Protein AF-A0A321LYG8-F1 (afdb_monomer_lite)

pLDDT: mean 81.34, std 20.94, range [30.62, 98.75]

Radius of gyration: 18.11 Å; chains: 1; bounding box: 57×39×49 Å

Secondary structure (DSSP, 8-state):
------------HHHHHHHHHHHHHHT--------HHHHHHHHHHHHHHHHHHHHHHHHHH--TT-EEEE--SHHHHHHHHHHHHH--S-EEEE-BHHHHHHHTT---TT---EEEE--SEEETTTTEEESHHHHHHHHH---SEEE---SEEETTTEEEES-HHHHHHHHHHHT--SSEEE----GGGBT---SEEEEE-GGGGG-

Foldseek 3Di:
DDDDDDPDDPPVVLVVVVVVLVVLQVPDDDDDDDDPVNVVVVVVVVVVVLLVLLLCCLVPFDAALWEEEEEFDDSRLSNLVNNQVPYALYEYEYFAQVSVVVVVPPPPPHRNYHYHHFDADQDPVRNGHFDDSNQVSLLPGQGQEYEAEAPAAEQQFAGEDADPRSLSNLLSSQPHPNHHYHYDDDNVRYPDYYDDGNGGHPNNVVD

Structure (mmCIF, N/CA/C/O backbone):
data_AF-A0A321LYG8-F1
#
_entry.id   AF-A0A321LYG8-F1
#
loop_
_atom_site.group_PDB
_atom_site.id
_atom_site.type_symbol
_atom_site.label_atom_id
_atom_site.label_alt_id
_atom_site.label_comp_id
_atom_site.label_asym_id
_atom_site.label_entity_id
_atom_site.label_seq_id
_atom_site.pdbx_PDB_ins_code
_atom_site.Cartn_x
_atom_site.Cartn_y
_atom_site.Cartn_z
_atom_site.occupancy
_atom_site.B_iso_or_equiv
_atom_site.auth_seq_id
_atom_site.auth_comp_id
_atom_site.auth_asym_id
_atom_site.auth_atom_id
_atom_site.pdbx_PDB_model_num
ATOM 1 N N . MET A 1 1 ? -41.152 -19.039 12.422 1.00 35.16 1 MET A N 1
ATOM 2 C CA . MET A 1 1 ? -40.020 -19.932 12.117 1.00 35.16 1 MET A CA 1
ATOM 3 C C . MET A 1 1 ? -39.533 -19.545 10.727 1.00 35.16 1 MET A C 1
ATOM 5 O O . MET A 1 1 ? -40.291 -19.780 9.801 1.00 35.16 1 MET A O 1
ATOM 9 N N . THR A 1 2 ? -38.382 -18.845 10.667 1.00 33.56 2 THR A N 1
ATOM 10 C CA . THR A 1 2 ? -37.421 -18.669 9.537 1.00 33.56 2 THR A CA 1
ATOM 11 C C . THR A 1 2 ? -37.9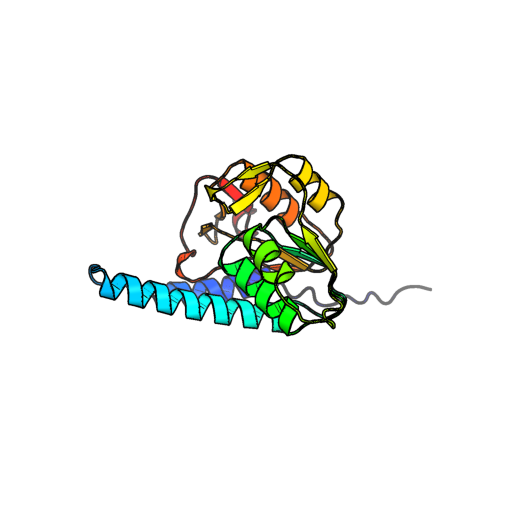60 -18.210 8.166 1.00 33.56 2 THR A C 1
ATOM 13 O O . THR A 1 2 ? -38.919 -18.764 7.662 1.00 33.56 2 THR A O 1
ATOM 16 N N . ASP A 1 3 ? -37.376 -17.282 7.411 1.00 33.94 3 ASP A N 1
ATOM 17 C CA . ASP A 1 3 ? -36.140 -16.508 7.523 1.00 33.94 3 ASP A CA 1
ATOM 18 C C . ASP A 1 3 ? -36.228 -15.379 6.474 1.00 33.94 3 ASP A C 1
ATOM 20 O O . ASP A 1 3 ? -36.518 -15.637 5.303 1.00 33.94 3 ASP A O 1
ATOM 24 N N . HIS A 1 4 ? -35.982 -14.129 6.867 1.00 33.16 4 HIS A N 1
ATOM 25 C CA . HIS A 1 4 ? -35.815 -13.011 5.934 1.00 33.16 4 HIS A CA 1
ATOM 26 C C . HIS A 1 4 ? -34.331 -12.882 5.573 1.00 33.16 4 HIS A C 1
ATOM 28 O O . HIS A 1 4 ? -33.559 -12.241 6.286 1.00 33.16 4 HIS A O 1
ATOM 34 N N . LEU A 1 5 ? -33.923 -13.467 4.444 1.00 34.97 5 LEU A N 1
ATOM 35 C CA . LEU A 1 5 ? -32.569 -13.306 3.914 1.00 34.97 5 LEU A CA 1
ATOM 36 C C . LEU A 1 5 ? -32.376 -11.905 3.315 1.00 34.97 5 LEU A C 1
ATOM 38 O O . LEU A 1 5 ? -32.815 -11.592 2.208 1.00 34.97 5 LEU A O 1
ATOM 42 N N . HIS A 1 6 ? -31.663 -11.068 4.067 1.00 35.31 6 HIS A N 1
ATOM 43 C CA . HIS A 1 6 ? -31.058 -9.815 3.623 1.00 35.31 6 HIS A CA 1
ATOM 44 C C . HIS A 1 6 ? -29.969 -10.088 2.566 1.00 35.31 6 HIS A C 1
ATOM 46 O O . HIS A 1 6 ? -28.792 -10.274 2.874 1.00 35.31 6 HIS A O 1
ATOM 52 N N . GLY A 1 7 ? -30.351 -10.077 1.288 1.00 30.62 7 GLY A N 1
ATOM 53 C CA . GLY A 1 7 ? -29.431 -10.020 0.148 1.00 30.62 7 GLY A CA 1
ATOM 54 C C . GLY A 1 7 ? -28.823 -8.622 -0.014 1.00 30.62 7 GLY A C 1
ATOM 55 O O . GLY A 1 7 ? -29.198 -7.867 -0.909 1.00 30.62 7 GLY A O 1
ATOM 56 N N . GLY A 1 8 ? -27.906 -8.245 0.878 1.00 32.62 8 GLY A N 1
ATOM 57 C CA . GLY A 1 8 ? -27.201 -6.963 0.830 1.00 32.62 8 GLY A CA 1
ATOM 58 C C . GLY A 1 8 ? -26.248 -6.860 -0.369 1.00 32.62 8 GLY A C 1
ATOM 59 O O . GLY A 1 8 ? -25.345 -7.676 -0.533 1.00 32.62 8 GLY A O 1
ATOM 60 N N . LYS A 1 9 ? -26.448 -5.825 -1.196 1.00 39.66 9 LYS A N 1
ATOM 61 C CA . LYS A 1 9 ? -25.612 -5.371 -2.328 1.00 39.66 9 LYS A CA 1
ATOM 62 C C . LYS A 1 9 ? -24.098 -5.603 -2.127 1.00 39.66 9 LYS A C 1
ATOM 64 O O . LYS A 1 9 ? -23.391 -4.718 -1.646 1.00 39.66 9 LYS A O 1
ATOM 69 N N . LYS A 1 10 ? -23.551 -6.700 -2.666 1.00 41.25 10 LYS A N 1
ATOM 70 C CA . LYS A 1 10 ? -22.150 -6.735 -3.124 1.00 41.25 10 LYS A CA 1
ATOM 71 C C . LYS A 1 10 ? -22.040 -5.813 -4.342 1.00 41.25 10 LYS A C 1
ATOM 73 O O . LYS A 1 10 ? -22.226 -6.244 -5.475 1.00 41.25 10 LYS A O 1
ATOM 78 N N . ARG A 1 11 ? -21.794 -4.515 -4.128 1.00 45.66 11 ARG A N 1
ATOM 79 C CA . ARG A 1 11 ? -21.347 -3.623 -5.213 1.00 45.66 11 ARG A CA 1
ATOM 80 C C . ARG A 1 11 ? -20.081 -4.242 -5.793 1.00 45.66 11 ARG A C 1
ATOM 82 O O . ARG A 1 11 ? -19.118 -4.403 -5.064 1.00 45.66 11 ARG A O 1
ATOM 89 N N . ASN A 1 12 ? -20.086 -4.623 -7.064 1.00 53.34 12 ASN A N 1
ATOM 90 C CA . ASN A 1 12 ? -18.941 -5.251 -7.714 1.00 53.34 12 ASN A CA 1
ATOM 91 C C . ASN A 1 12 ? -17.860 -4.187 -7.988 1.00 53.34 12 ASN A C 1
ATOM 93 O O . ASN A 1 12 ? -17.775 -3.629 -9.076 1.00 53.34 12 ASN A O 1
ATOM 97 N N . HIS A 1 13 ? -17.066 -3.855 -6.968 1.00 47.03 13 HIS A N 1
ATOM 98 C CA . HIS A 1 13 ? -15.997 -2.840 -7.000 1.00 47.03 13 HIS A CA 1
ATOM 99 C C . HIS A 1 13 ? -14.981 -3.095 -8.124 1.00 47.03 13 HIS A C 1
ATOM 101 O O . HIS A 1 13 ? -14.406 -2.155 -8.666 1.00 47.03 13 HIS A O 1
ATOM 107 N N . ILE A 1 14 ? -14.823 -4.359 -8.531 1.00 44.25 14 ILE A N 1
ATOM 108 C CA . ILE A 1 14 ? -13.984 -4.761 -9.661 1.00 44.25 14 ILE A CA 1
ATOM 109 C C . ILE A 1 14 ? -14.571 -4.244 -10.983 1.00 44.25 14 ILE A C 1
ATOM 111 O O . ILE A 1 14 ? -13.828 -3.742 -11.818 1.00 44.25 14 ILE A O 1
ATOM 115 N N . GLN A 1 15 ? -15.893 -4.307 -11.177 1.00 46.41 15 GLN A N 1
ATOM 116 C CA . GLN A 1 15 ? -16.539 -3.767 -12.382 1.00 46.41 15 GLN A CA 1
ATOM 117 C C . GLN A 1 15 ? -16.412 -2.243 -12.473 1.00 46.41 15 GLN A C 1
ATOM 119 O O . GLN A 1 15 ? -16.162 -1.723 -13.557 1.00 46.41 15 GLN A O 1
ATOM 124 N N . GLU A 1 16 ? -16.521 -1.535 -11.348 1.00 47.06 16 GLU A N 1
ATOM 125 C CA . GLU A 1 16 ? -16.361 -0.077 -11.335 1.00 47.06 16 GLU A CA 1
ATOM 126 C C . GLU A 1 16 ? -14.904 0.338 -11.587 1.00 47.06 16 GLU A C 1
ATOM 128 O O . GLU A 1 16 ? -14.647 1.226 -12.399 1.00 47.06 16 GLU A O 1
ATOM 133 N N . ALA A 1 17 ? -13.936 -0.371 -10.994 1.00 46.47 17 ALA A N 1
ATOM 134 C CA . ALA A 1 17 ? -12.516 -0.170 -11.282 1.00 46.47 17 ALA A CA 1
ATOM 135 C C . ALA A 1 17 ? -12.186 -0.417 -12.768 1.00 46.47 17 ALA A C 1
ATOM 137 O O . ALA A 1 17 ? -11.423 0.336 -13.373 1.00 46.47 17 ALA A O 1
ATOM 138 N N . LEU A 1 18 ? -12.804 -1.432 -13.384 1.00 44.78 18 LEU A N 1
ATOM 139 C CA . LEU A 1 18 ? -12.645 -1.729 -14.811 1.00 44.78 18 LEU A CA 1
ATOM 140 C C . LEU A 1 18 ? -13.285 -0.667 -15.716 1.00 44.78 18 LEU A C 1
ATOM 142 O O . LEU A 1 18 ? -12.728 -0.361 -16.769 1.00 44.78 18 LEU A O 1
ATOM 146 N N . ARG A 1 19 ? -14.426 -0.089 -15.320 1.00 52.22 19 ARG A N 1
ATOM 147 C CA . ARG A 1 19 ? -15.089 0.997 -16.060 1.00 52.22 19 ARG A CA 1
ATOM 148 C C . ARG A 1 19 ? -14.218 2.251 -16.101 1.00 52.22 19 ARG A C 1
ATOM 150 O O . ARG A 1 19 ? -14.010 2.815 -17.169 1.00 52.22 19 ARG A O 1
ATOM 157 N N . VAL A 1 20 ? -13.658 2.639 -14.955 1.00 52.12 20 VAL A N 1
ATOM 158 C CA . VAL A 1 20 ? -12.735 3.781 -14.856 1.00 52.12 20 VAL A CA 1
ATOM 159 C C . VAL A 1 20 ? -11.472 3.536 -15.687 1.00 52.12 20 VAL A C 1
ATOM 161 O O . VAL A 1 20 ? -11.041 4.424 -16.418 1.00 52.12 20 VAL A O 1
ATOM 164 N N . ALA A 1 21 ? -10.920 2.318 -15.642 1.00 45.72 21 ALA A N 1
ATOM 165 C CA . ALA A 1 21 ? -9.747 1.953 -16.433 1.00 45.72 21 ALA A CA 1
ATOM 166 C C . ALA A 1 21 ? -9.999 1.988 -17.953 1.00 45.72 21 ALA A C 1
ATOM 168 O O . ALA A 1 21 ? -9.117 2.410 -18.695 1.00 45.72 21 ALA A O 1
ATOM 169 N N . ARG A 1 22 ? -11.184 1.574 -18.431 1.00 44.53 22 ARG A N 1
ATOM 170 C CA . ARG A 1 22 ? -11.539 1.657 -19.862 1.00 44.53 22 ARG A CA 1
ATOM 171 C C . ARG A 1 22 ? -11.634 3.097 -20.346 1.00 44.53 22 ARG A C 1
ATOM 173 O O . ARG A 1 22 ? -11.005 3.427 -21.342 1.00 44.53 22 ARG A O 1
ATOM 180 N N . ASN A 1 23 ? -12.343 3.946 -19.606 1.00 46.69 23 ASN A N 1
ATOM 181 C CA . ASN A 1 23 ? -12.516 5.349 -19.984 1.00 46.69 23 ASN A CA 1
ATOM 182 C C . ASN A 1 23 ? -11.168 6.087 -20.055 1.00 46.69 23 ASN A C 1
ATOM 184 O O . ASN A 1 23 ? -10.945 6.874 -20.963 1.00 46.69 23 ASN A O 1
ATOM 188 N N . ALA A 1 24 ? -10.240 5.781 -19.142 1.00 43.78 24 ALA A N 1
ATOM 189 C CA . ALA A 1 24 ? -8.901 6.370 -19.150 1.00 43.78 24 ALA A CA 1
ATOM 190 C C . ALA A 1 24 ? -8.012 5.880 -20.312 1.00 43.78 24 ALA A C 1
ATOM 192 O O . ALA A 1 24 ? -7.076 6.574 -20.701 1.00 43.78 24 ALA A O 1
ATOM 193 N N . ALA A 1 25 ? -8.266 4.682 -20.853 1.00 42.66 25 ALA A N 1
ATOM 194 C CA . ALA A 1 25 ? -7.479 4.107 -21.944 1.00 42.66 25 ALA A CA 1
ATOM 195 C C . ALA A 1 25 ? -7.872 4.656 -23.328 1.00 42.66 25 ALA A C 1
ATOM 197 O O . ALA A 1 25 ? -7.029 4.692 -24.221 1.00 42.66 25 ALA A O 1
ATOM 198 N N . GLU A 1 26 ? -9.119 5.100 -23.510 1.00 46.97 26 GLU A N 1
ATOM 199 C CA . GLU A 1 26 ? -9.601 5.657 -24.784 1.00 46.97 26 GLU A CA 1
ATOM 200 C C . GLU A 1 26 ? -9.098 7.092 -25.046 1.00 46.97 26 GLU A C 1
ATOM 202 O O . GLU A 1 26 ? -9.058 7.527 -26.195 1.00 46.97 26 GLU A O 1
ATOM 207 N N . GLU A 1 27 ? -8.637 7.812 -24.016 1.00 44.25 27 GLU A N 1
ATOM 208 C CA . GLU A 1 27 ? -8.233 9.224 -24.126 1.00 44.25 27 GLU A CA 1
ATOM 209 C C . GLU A 1 27 ? -6.757 9.460 -24.517 1.00 44.25 27 GLU A C 1
ATOM 211 O O . GLU A 1 27 ? -6.382 10.593 -24.819 1.00 44.25 27 GLU A O 1
ATOM 216 N N . VAL A 1 28 ? -5.891 8.437 -24.561 1.00 45.44 28 VAL A N 1
ATOM 217 C CA . VAL A 1 28 ? -4.437 8.653 -24.725 1.00 45.44 28 VAL A CA 1
ATOM 218 C C . VAL A 1 28 ? -3.933 8.241 -26.113 1.00 45.44 28 VAL A C 1
ATOM 220 O O . VAL A 1 28 ? -3.523 7.105 -26.347 1.00 45.44 28 VAL A O 1
ATOM 223 N N . ARG A 1 29 ? -3.896 9.211 -27.036 1.00 39.44 29 ARG A N 1
ATOM 224 C CA . ARG A 1 29 ? -3.170 9.152 -28.320 1.00 39.44 29 ARG A CA 1
ATOM 225 C C . ARG A 1 29 ? -1.781 9.795 -28.136 1.00 39.44 29 ARG A C 1
ATOM 227 O O . ARG A 1 29 ? -1.683 10.902 -27.619 1.00 39.44 29 ARG A O 1
ATOM 234 N N . LEU A 1 30 ? -0.706 9.087 -28.497 1.00 48.38 30 LEU A N 1
ATOM 235 C CA . LEU A 1 30 ? 0.694 9.465 -28.212 1.00 48.38 30 LEU A CA 1
ATOM 236 C C . LEU A 1 30 ? 1.283 10.537 -29.158 1.00 48.38 30 LEU A C 1
ATOM 238 O O . LEU A 1 30 ? 1.082 10.462 -30.367 1.00 48.38 30 LEU A O 1
ATOM 242 N N . GLY A 1 31 ? 2.119 11.427 -28.596 1.00 40.59 31 GLY A N 1
ATOM 243 C CA . GLY A 1 31 ? 3.206 12.189 -29.254 1.00 40.59 31 GLY A CA 1
ATOM 244 C C . GLY A 1 31 ? 3.808 13.286 -28.336 1.00 40.59 31 GLY A C 1
ATOM 245 O O . GLY A 1 31 ? 3.165 13.608 -27.333 1.00 40.59 31 GLY A O 1
ATOM 246 N N . PRO A 1 32 ? 4.958 13.936 -28.648 1.00 55.75 32 PRO A N 1
ATOM 247 C CA . PRO A 1 32 ? 6.236 13.486 -29.232 1.00 55.75 32 PRO A CA 1
ATOM 248 C C . PRO A 1 32 ? 7.400 13.449 -28.180 1.00 55.75 32 PRO A C 1
ATOM 250 O O . PRO A 1 32 ? 7.145 13.462 -26.977 1.00 55.75 32 PRO A O 1
ATOM 253 N N . GLU A 1 33 ? 8.652 13.310 -28.649 1.00 56.69 33 GLU A N 1
ATOM 254 C CA . GLU A 1 33 ? 9.893 12.871 -27.961 1.00 56.69 33 GLU A CA 1
ATOM 255 C C . GLU A 1 33 ? 10.436 13.728 -26.793 1.00 56.69 33 GLU A C 1
ATOM 257 O O . GLU A 1 33 ? 10.177 14.923 -26.672 1.00 56.69 33 GLU A O 1
ATOM 262 N N . ALA A 1 34 ? 11.197 13.064 -25.912 1.00 54.16 34 ALA A N 1
ATOM 263 C CA . ALA A 1 34 ? 11.516 13.479 -24.546 1.00 54.16 34 ALA A CA 1
ATOM 264 C C . ALA A 1 34 ? 12.882 14.182 -24.390 1.00 54.16 34 ALA A C 1
ATOM 266 O O . ALA A 1 34 ? 13.918 13.601 -24.700 1.00 54.16 34 ALA A O 1
ATOM 267 N N . GLY A 1 35 ? 12.874 15.385 -23.803 1.00 60.44 35 GLY A N 1
ATOM 268 C CA . GLY A 1 35 ? 14.029 16.019 -23.142 1.00 60.44 35 GLY A CA 1
ATOM 269 C C . GLY A 1 35 ? 13.870 16.036 -21.612 1.00 60.44 35 GLY A C 1
ATOM 270 O O . GLY A 1 35 ? 12.783 15.749 -21.109 1.00 60.44 35 GLY A O 1
ATOM 271 N N . GLU A 1 36 ? 14.920 16.387 -20.858 1.00 59.12 36 GLU A N 1
ATOM 272 C CA . GLU A 1 36 ? 14.910 16.393 -19.377 1.00 59.12 36 GLU A CA 1
ATOM 273 C C . GLU A 1 36 ? 13.781 17.248 -18.782 1.00 59.12 36 GLU A C 1
ATOM 275 O O . GLU A 1 36 ? 13.110 16.831 -17.841 1.00 59.12 36 GLU A O 1
ATOM 280 N N . GLU A 1 37 ? 13.500 18.412 -19.369 1.00 66.94 37 GLU A N 1
ATOM 281 C CA . GLU A 1 37 ? 12.402 19.285 -18.941 1.00 66.94 37 GLU A CA 1
ATOM 282 C C . GLU A 1 37 ? 11.028 18.625 -19.140 1.00 66.94 37 GLU A C 1
ATOM 284 O O . GLU A 1 37 ? 10.188 18.632 -18.241 1.00 66.94 37 GLU A O 1
ATOM 289 N N . TYR A 1 38 ? 10.819 17.960 -20.279 1.00 63.84 38 TYR A N 1
ATOM 290 C CA . TYR A 1 38 ? 9.595 17.206 -20.558 1.00 63.84 38 TYR A CA 1
ATOM 291 C C . TYR A 1 38 ? 9.438 15.997 -19.620 1.00 63.84 38 TYR A C 1
ATOM 293 O O . TYR A 1 38 ? 8.328 15.698 -19.171 1.00 63.84 38 TYR A O 1
ATOM 301 N N . ILE A 1 39 ? 10.545 15.323 -19.286 1.00 64.25 39 ILE A N 1
ATOM 302 C CA . ILE A 1 39 ? 10.580 14.234 -18.300 1.00 64.25 39 ILE A CA 1
ATOM 303 C C . ILE A 1 39 ? 10.195 14.770 -16.918 1.00 64.25 39 ILE A C 1
ATOM 305 O O . ILE A 1 39 ? 9.282 14.226 -16.301 1.00 64.25 39 ILE A O 1
ATOM 309 N N . ASN A 1 40 ? 10.795 15.875 -16.475 1.00 66.62 40 ASN A N 1
ATOM 310 C CA . ASN A 1 40 ? 10.507 16.498 -15.182 1.00 66.62 40 ASN A CA 1
ATOM 311 C C . ASN A 1 40 ? 9.046 16.961 -15.070 1.00 66.62 40 ASN A C 1
ATOM 31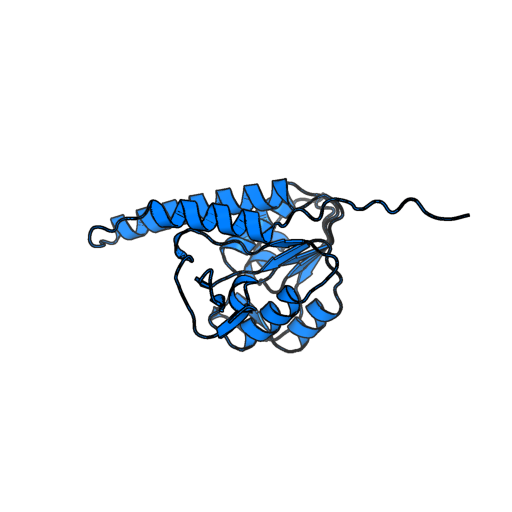3 O O . ASN A 1 40 ? 8.403 16.734 -14.043 1.00 66.62 40 ASN A O 1
ATOM 317 N N . ILE A 1 41 ? 8.484 17.551 -16.132 1.00 67.31 41 ILE A N 1
ATOM 318 C CA . ILE A 1 41 ? 7.064 17.933 -16.188 1.00 67.31 41 ILE A CA 1
ATOM 319 C C . ILE A 1 41 ? 6.175 16.689 -16.064 1.00 67.31 41 ILE A C 1
ATOM 321 O O . ILE A 1 41 ? 5.270 16.662 -15.225 1.00 67.31 41 ILE A O 1
ATOM 325 N N . LYS A 1 42 ? 6.455 15.627 -16.832 1.00 64.69 42 LYS A N 1
ATOM 326 C CA . LYS A 1 42 ? 5.712 14.359 -16.742 1.00 64.69 42 LYS A CA 1
ATOM 327 C C . LYS A 1 42 ? 5.818 13.713 -15.363 1.00 64.69 42 LYS A C 1
ATOM 329 O O . LYS A 1 42 ? 4.818 13.210 -14.850 1.00 64.69 42 LYS A O 1
ATOM 334 N N . GLU A 1 43 ? 6.994 13.721 -14.746 1.00 67.31 43 GLU A N 1
ATOM 335 C CA . GLU A 1 43 ? 7.195 13.189 -13.397 1.00 67.31 43 GLU A CA 1
ATOM 336 C C . GLU A 1 43 ? 6.456 14.009 -12.337 1.00 67.31 43 GLU A C 1
ATOM 338 O O . GLU A 1 43 ? 5.789 13.439 -11.466 1.00 67.31 43 GLU A O 1
ATOM 343 N N . GLY A 1 44 ? 6.500 15.339 -12.440 1.00 69.12 44 GLY A N 1
ATOM 344 C CA . GLY A 1 44 ? 5.733 16.246 -11.591 1.00 69.12 44 GLY A CA 1
ATOM 345 C C . GLY A 1 44 ? 4.229 15.992 -11.702 1.00 69.12 44 GLY A C 1
ATOM 346 O O . GLY A 1 44 ? 3.543 15.822 -10.690 1.00 69.12 44 GLY A O 1
ATOM 347 N N . GLN A 1 45 ? 3.719 15.869 -12.926 1.00 67.50 45 GLN A N 1
ATOM 348 C CA . GLN A 1 45 ? 2.305 15.612 -13.194 1.00 67.50 45 GLN A CA 1
ATOM 349 C C . GLN A 1 45 ? 1.865 14.234 -12.684 1.00 67.50 45 GLN A C 1
ATOM 351 O O . GLN A 1 45 ? 0.844 14.115 -12.003 1.00 67.50 45 GLN A O 1
ATOM 356 N N . ARG A 1 46 ? 2.699 13.208 -12.873 1.00 74.62 46 ARG A N 1
ATOM 357 C CA . ARG A 1 46 ? 2.475 11.872 -12.310 1.00 74.62 46 ARG A CA 1
ATOM 358 C C . ARG A 1 46 ? 2.444 11.884 -10.782 1.00 74.62 46 ARG A C 1
ATOM 360 O O . ARG A 1 46 ? 1.645 11.177 -10.171 1.00 74.62 46 ARG A O 1
ATOM 367 N N . ASN A 1 47 ? 3.287 12.689 -10.140 1.00 80.56 47 ASN A N 1
ATOM 368 C CA . ASN A 1 47 ? 3.259 12.841 -8.687 1.00 80.56 47 ASN A CA 1
ATOM 369 C C . ASN A 1 47 ? 1.962 13.506 -8.202 1.00 80.56 47 ASN A C 1
ATOM 371 O O . ASN A 1 47 ? 1.417 13.089 -7.178 1.00 80.56 47 ASN A O 1
ATOM 375 N N . ILE A 1 48 ? 1.425 14.482 -8.941 1.00 86.25 48 ILE A N 1
ATOM 376 C CA . ILE A 1 48 ? 0.118 15.089 -8.643 1.00 86.25 48 ILE A CA 1
ATOM 377 C C . ILE A 1 48 ? -0.998 14.042 -8.749 1.00 86.25 48 ILE A C 1
ATOM 379 O O . ILE A 1 48 ? -1.824 13.932 -7.840 1.00 86.25 48 ILE A O 1
ATOM 383 N N . GLU A 1 49 ? -1.008 13.237 -9.811 1.00 86.94 49 GLU A N 1
ATOM 384 C CA . GLU A 1 49 ? -1.992 12.163 -9.994 1.00 86.94 49 GLU A CA 1
ATOM 385 C C . GLU A 1 49 ? -1.932 11.129 -8.869 1.00 86.94 49 GLU A C 1
ATOM 387 O O . GLU A 1 49 ? -2.962 10.808 -8.275 1.00 86.94 49 GLU A O 1
ATOM 392 N N . LYS A 1 50 ? -0.730 10.668 -8.502 1.00 89.69 50 LYS A N 1
ATOM 393 C CA . LYS A 1 50 ? -0.547 9.738 -7.379 1.00 89.69 50 LYS A CA 1
ATOM 394 C C . LYS A 1 50 ? -1.045 10.324 -6.059 1.00 89.69 50 LYS A C 1
ATOM 396 O O . LYS A 1 50 ? -1.661 9.603 -5.280 1.00 89.69 50 LYS A O 1
ATOM 401 N N . ARG A 1 51 ? -0.829 11.621 -5.805 1.00 91.50 51 ARG A N 1
ATOM 402 C CA . ARG A 1 51 ? -1.343 12.304 -4.603 1.00 91.50 51 ARG A CA 1
ATOM 403 C C . ARG A 1 51 ? -2.868 12.404 -4.600 1.00 91.50 51 ARG A C 1
ATOM 405 O O . ARG A 1 51 ? -3.480 12.157 -3.565 1.00 91.50 51 ARG A O 1
ATOM 412 N N . ARG A 1 52 ? -3.490 12.723 -5.741 1.00 92.38 52 ARG A N 1
ATOM 413 C CA . ARG A 1 52 ? -4.959 12.743 -5.885 1.00 92.38 52 ARG A CA 1
ATOM 414 C C . ARG A 1 52 ? -5.557 11.355 -5.679 1.00 92.38 52 ARG A C 1
ATOM 416 O O . ARG A 1 52 ? -6.529 11.215 -4.943 1.00 92.38 52 ARG A O 1
ATOM 423 N N . LEU A 1 53 ? -4.949 10.335 -6.283 1.00 92.00 53 LEU A N 1
ATOM 424 C CA . LEU A 1 53 ? -5.330 8.938 -6.090 1.00 92.00 53 LEU A CA 1
ATOM 425 C C . LEU A 1 53 ? -5.194 8.534 -4.617 1.00 92.00 53 LEU A C 1
ATOM 427 O O . LEU A 1 53 ? -6.102 7.914 -4.071 1.00 92.00 53 LEU A O 1
ATOM 431 N N . ALA A 1 54 ? -4.106 8.939 -3.960 1.00 94.12 54 ALA A N 1
ATOM 432 C CA . ALA A 1 54 ? -3.882 8.654 -2.551 1.00 94.12 54 ALA A CA 1
ATOM 433 C C . ALA A 1 54 ? -4.939 9.287 -1.636 1.00 94.12 54 ALA A C 1
ATOM 435 O O . ALA A 1 54 ? -5.502 8.602 -0.784 1.00 94.12 54 ALA A O 1
ATOM 436 N N . ASP A 1 55 ? -5.252 10.568 -1.846 1.00 93.75 55 ASP A N 1
ATOM 437 C CA . ASP A 1 55 ? -6.309 11.261 -1.105 1.00 93.75 55 ASP A CA 1
ATOM 438 C C . ASP A 1 55 ? -7.682 10.623 -1.343 1.00 93.75 55 ASP A C 1
ATOM 440 O O . ASP A 1 55 ? -8.421 10.365 -0.392 1.00 93.75 55 ASP A O 1
ATOM 444 N N . HIS A 1 56 ? -8.005 10.304 -2.600 1.00 95.62 56 HIS A N 1
ATOM 445 C CA . HIS A 1 56 ? -9.253 9.636 -2.945 1.00 95.62 56 HIS A CA 1
ATOM 446 C C . HIS A 1 56 ? -9.380 8.289 -2.229 1.00 95.62 56 HIS A C 1
ATOM 448 O O . HIS A 1 56 ? -10.419 8.017 -1.624 1.00 95.62 56 HIS A O 1
ATOM 454 N N . ILE A 1 57 ? -8.324 7.469 -2.258 1.00 95.88 57 ILE A N 1
ATOM 455 C CA . ILE A 1 57 ? -8.339 6.145 -1.638 1.00 95.88 57 ILE A CA 1
ATOM 456 C C . ILE A 1 57 ? -8.524 6.252 -0.127 1.00 95.88 57 ILE A C 1
ATOM 458 O O . ILE A 1 57 ? -9.459 5.658 0.413 1.00 95.88 57 ILE A O 1
ATOM 462 N N . ALA A 1 58 ? -7.687 7.054 0.538 1.00 94.88 58 ALA A N 1
ATOM 463 C CA . ALA A 1 58 ? -7.752 7.240 1.983 1.00 94.88 58 ALA A CA 1
ATOM 464 C C . ALA A 1 58 ? -9.128 7.766 2.420 1.00 94.88 58 ALA A C 1
ATOM 466 O O . ALA A 1 58 ? -9.697 7.290 3.398 1.00 94.88 58 ALA A O 1
ATOM 467 N N . ARG A 1 59 ? -9.724 8.711 1.682 1.00 93.69 59 ARG A N 1
ATOM 468 C CA . ARG A 1 59 ? -11.043 9.259 2.031 1.00 93.69 59 ARG A CA 1
ATOM 469 C C . ARG A 1 59 ? -12.189 8.280 1.805 1.00 93.69 59 ARG A C 1
ATOM 471 O O . ARG A 1 59 ? -13.113 8.280 2.613 1.00 93.69 59 ARG A O 1
ATOM 478 N N . LYS A 1 60 ? -12.178 7.536 0.695 1.00 95.69 60 LYS A N 1
ATOM 479 C CA . LYS A 1 60 ? -13.344 6.768 0.225 1.00 95.69 60 LYS A CA 1
ATOM 480 C C . LYS A 1 60 ? -13.386 5.326 0.698 1.00 95.69 60 LYS A C 1
ATOM 482 O O . LYS A 1 60 ? -14.485 4.789 0.791 1.00 95.69 60 LYS A O 1
ATOM 487 N N . TYR A 1 61 ? -12.236 4.716 0.956 1.00 96.06 61 TYR A N 1
ATOM 488 C CA . TYR A 1 61 ? -12.169 3.279 1.215 1.00 96.06 61 TYR A CA 1
ATOM 489 C C . TYR A 1 61 ? -11.534 2.913 2.552 1.00 96.06 61 TYR A C 1
ATOM 491 O O . TYR A 1 61 ? -11.513 1.736 2.884 1.00 96.06 61 TYR A O 1
ATOM 499 N N . VAL A 1 62 ? -11.033 3.894 3.304 1.00 97.00 62 VAL A N 1
ATOM 500 C CA . VAL A 1 62 ? -10.485 3.683 4.646 1.00 97.00 62 VAL A CA 1
ATOM 501 C C . VAL A 1 62 ? -11.312 4.486 5.639 1.00 97.00 62 VAL A C 1
ATOM 503 O O . VAL A 1 62 ? -11.551 5.682 5.452 1.00 97.00 62 VAL A O 1
ATOM 506 N N . ASN A 1 63 ? -11.755 3.838 6.701 1.00 96.50 63 ASN A N 1
ATOM 507 C CA . ASN A 1 63 ? -12.505 4.402 7.811 1.00 96.50 63 ASN A CA 1
ATOM 508 C C . ASN A 1 63 ? -11.658 4.356 9.082 1.00 96.50 63 ASN A C 1
ATOM 510 O O . ASN A 1 63 ? -10.661 3.649 9.156 1.00 96.50 63 ASN A O 1
ATOM 514 N N . ASN A 1 64 ? -12.054 5.124 10.095 1.00 95.56 64 ASN A N 1
ATOM 515 C CA . ASN A 1 64 ? -11.469 4.945 11.423 1.00 95.56 64 ASN A CA 1
ATOM 516 C C . ASN A 1 64 ? -11.739 3.512 11.908 1.00 95.56 64 ASN A C 1
ATOM 518 O O . ASN A 1 64 ? -12.778 2.956 11.554 1.00 95.56 64 ASN A O 1
ATOM 522 N N . LEU A 1 65 ? -10.850 2.966 12.744 1.00 96.31 65 LEU A N 1
ATOM 523 C CA . LEU A 1 65 ? -10.915 1.583 13.256 1.00 96.31 65 LEU A CA 1
ATOM 524 C C . LEU A 1 65 ? -10.656 0.479 12.213 1.00 96.31 65 LEU A C 1
ATOM 526 O O . LEU A 1 65 ? -10.791 -0.698 12.542 1.00 96.31 65 LEU A O 1
ATOM 530 N N . ASP A 1 66 ? -10.272 0.816 10.976 1.00 97.75 66 ASP A N 1
ATOM 531 C CA . ASP A 1 66 ? -9.925 -0.202 9.980 1.00 97.75 66 ASP A CA 1
ATOM 532 C C . ASP A 1 66 ? -8.586 -0.889 10.282 1.00 97.75 66 ASP A C 1
ATOM 534 O O . ASP A 1 66 ? -7.587 -0.255 10.639 1.00 97.75 66 ASP A O 1
ATOM 538 N N . ALA A 1 67 ? -8.559 -2.198 10.029 1.00 98.31 67 ALA A N 1
ATOM 539 C CA . ALA A 1 67 ? -7.340 -2.983 9.930 1.00 98.31 67 ALA A CA 1
ATOM 540 C C . ALA A 1 67 ? -6.872 -2.971 8.466 1.00 98.31 67 ALA A C 1
ATOM 542 O O . ALA A 1 67 ? -7.527 -3.534 7.585 1.00 98.31 67 ALA A O 1
ATOM 543 N N . VAL A 1 68 ? -5.746 -2.316 8.187 1.00 98.56 68 VAL A N 1
ATOM 544 C CA . VAL A 1 68 ? -5.263 -2.057 6.827 1.00 98.56 68 VAL A CA 1
ATOM 545 C C . VAL A 1 68 ? -3.995 -2.856 6.551 1.00 98.56 68 VAL A C 1
ATOM 547 O O . VAL A 1 68 ? -2.960 -2.613 7.163 1.00 98.56 68 VAL A O 1
ATOM 550 N N . ALA A 1 69 ? -4.043 -3.775 5.587 1.00 98.75 69 ALA A N 1
ATOM 551 C CA . ALA A 1 69 ? -2.843 -4.388 5.021 1.00 98.75 69 ALA A CA 1
ATOM 552 C C . ALA A 1 69 ? -2.426 -3.604 3.773 1.00 98.75 69 ALA A C 1
ATOM 554 O O . ALA A 1 69 ? -3.180 -3.544 2.799 1.00 98.75 69 ALA A O 1
ATOM 555 N N . ILE A 1 70 ? -1.238 -3.004 3.783 1.00 98.44 70 ILE A N 1
ATOM 556 C CA . ILE A 1 70 ? -0.746 -2.197 2.664 1.00 98.44 70 ILE A CA 1
ATOM 557 C C . ILE A 1 70 ? 0.659 -2.611 2.239 1.00 98.44 70 ILE A C 1
ATOM 559 O O . ILE A 1 70 ? 1.607 -2.620 3.017 1.00 98.44 70 ILE A O 1
ATOM 563 N N . ASP A 1 71 ? 0.771 -2.944 0.964 1.00 97.31 71 ASP A N 1
ATOM 564 C CA . ASP A 1 71 ? 1.994 -3.373 0.293 1.00 97.31 71 ASP A CA 1
ATOM 565 C C . ASP A 1 71 ? 3.014 -2.222 0.105 1.00 97.31 71 ASP A C 1
ATOM 567 O O . ASP A 1 71 ? 2.749 -1.050 0.406 1.00 97.31 71 ASP A O 1
ATOM 571 N N . ALA A 1 72 ? 4.194 -2.540 -0.427 1.00 96.12 72 ALA A N 1
ATOM 572 C CA . ALA A 1 72 ? 5.238 -1.585 -0.765 1.00 96.12 72 ALA A CA 1
ATOM 573 C C . ALA A 1 72 ? 5.017 -0.904 -2.125 1.00 96.12 72 ALA A C 1
ATOM 575 O O . ALA A 1 72 ? 4.514 -1.484 -3.089 1.00 96.12 72 ALA A O 1
ATOM 576 N N . GLY A 1 73 ? 5.410 0.372 -2.208 1.00 94.06 73 GLY A N 1
ATOM 577 C CA . GLY A 1 73 ? 5.404 1.143 -3.450 1.00 94.06 73 GLY A CA 1
ATOM 578 C C . GLY A 1 73 ? 5.220 2.648 -3.255 1.00 94.06 73 GLY A C 1
ATOM 579 O O . GLY A 1 73 ? 4.620 3.106 -2.283 1.00 94.06 73 GLY A O 1
ATOM 580 N N . SER A 1 74 ? 5.684 3.438 -4.230 1.00 91.31 74 SER A N 1
ATOM 581 C CA . SER A 1 74 ? 5.679 4.910 -4.141 1.00 91.31 74 SER A CA 1
ATOM 582 C C . SER A 1 74 ? 4.276 5.512 -3.988 1.00 91.31 74 SER A C 1
ATOM 584 O O . SER A 1 74 ? 4.089 6.507 -3.300 1.00 91.31 74 SER A O 1
ATOM 586 N N . THR A 1 75 ? 3.272 4.931 -4.657 1.00 93.06 75 THR A N 1
ATOM 587 C CA . THR A 1 75 ? 1.883 5.418 -4.570 1.00 93.06 75 THR A CA 1
ATOM 588 C C . THR A 1 75 ? 1.264 5.040 -3.226 1.00 93.06 75 THR A C 1
ATOM 590 O O . THR A 1 75 ? 0.539 5.827 -2.629 1.00 93.06 75 THR A O 1
ATOM 593 N N . LEU A 1 76 ? 1.589 3.847 -2.729 1.00 95.81 76 LEU A N 1
ATOM 594 C CA . LEU A 1 76 ? 1.081 3.288 -1.477 1.00 95.81 76 LEU A CA 1
ATOM 595 C C . LEU A 1 76 ? 1.630 4.049 -0.278 1.00 95.81 76 LEU A C 1
ATOM 597 O O . LEU A 1 76 ? 0.900 4.341 0.659 1.00 95.81 76 LEU A O 1
ATOM 601 N N . GLN A 1 77 ? 2.883 4.474 -0.364 1.00 94.50 77 GLN A N 1
ATOM 602 C CA . GLN A 1 77 ? 3.486 5.366 0.608 1.00 94.50 77 GLN A CA 1
ATOM 603 C C . GLN A 1 77 ? 2.699 6.684 0.754 1.00 94.50 77 GLN A C 1
ATOM 605 O O . GLN A 1 77 ? 2.431 7.110 1.872 1.00 94.50 77 GLN A O 1
ATOM 610 N N . LEU A 1 78 ? 2.263 7.299 -0.354 1.00 93.75 78 LEU A N 1
ATOM 611 C CA . LEU A 1 78 ? 1.409 8.495 -0.306 1.00 93.75 78 LEU A CA 1
ATOM 612 C C . LEU A 1 78 ? 0.030 8.185 0.298 1.00 93.75 78 LEU A C 1
ATOM 614 O O . LEU A 1 78 ? -0.537 9.029 0.986 1.00 93.75 78 LEU A O 1
ATOM 618 N N . ILE A 1 79 ? -0.511 6.983 0.068 1.00 95.62 79 ILE A N 1
ATOM 619 C CA . ILE A 1 79 ? -1.758 6.539 0.710 1.00 95.62 79 ILE A CA 1
ATOM 620 C C . ILE A 1 79 ? -1.563 6.445 2.226 1.00 95.62 79 ILE A C 1
ATOM 622 O O . ILE A 1 79 ? -2.374 7.010 2.952 1.00 95.62 79 ILE A O 1
ATOM 626 N N . VAL A 1 80 ? -0.480 5.820 2.708 1.00 94.69 80 VAL A N 1
ATOM 627 C CA . VAL A 1 80 ? -0.138 5.787 4.144 1.00 94.69 80 VAL A CA 1
ATOM 628 C C . VAL A 1 80 ? -0.031 7.195 4.710 1.00 94.69 80 VAL A C 1
ATOM 630 O O . VAL A 1 80 ? -0.649 7.490 5.730 1.00 94.69 80 VAL A O 1
ATOM 633 N N . GLU A 1 81 ? 0.683 8.091 4.023 1.00 91.69 81 GLU A N 1
ATOM 634 C CA . GLU A 1 81 ? 0.814 9.484 4.448 1.00 91.69 81 GLU A CA 1
ATOM 635 C C . GLU A 1 81 ? -0.560 10.140 4.661 1.00 91.69 81 GLU A C 1
ATOM 637 O O . GLU A 1 81 ? -0.775 10.736 5.716 1.00 91.69 81 GLU A O 1
ATOM 642 N N . ARG A 1 82 ? -1.503 9.966 3.722 1.00 92.75 82 ARG A N 1
ATOM 643 C CA . ARG A 1 82 ? -2.864 10.527 3.816 1.00 92.75 82 ARG A CA 1
ATOM 644 C C . ARG A 1 82 ? -3.754 9.818 4.832 1.00 92.75 82 ARG A C 1
ATOM 646 O O . ARG A 1 82 ? -4.557 10.486 5.481 1.00 92.75 82 ARG A O 1
ATOM 653 N N . MET A 1 83 ? -3.640 8.498 4.987 1.00 93.69 83 MET A N 1
ATOM 654 C CA . MET A 1 83 ? -4.373 7.747 6.014 1.00 93.69 83 MET A CA 1
ATOM 655 C C . MET A 1 83 ? -4.012 8.269 7.403 1.00 93.69 83 MET A C 1
ATOM 657 O O . MET A 1 83 ? -4.898 8.642 8.164 1.00 93.69 83 MET A O 1
ATOM 661 N N . MET A 1 84 ? -2.716 8.400 7.681 1.00 89.31 84 MET A N 1
ATOM 662 C CA . MET A 1 84 ? -2.215 8.875 8.971 1.00 89.31 84 MET A CA 1
ATOM 663 C C . MET A 1 84 ? -2.601 10.328 9.277 1.00 89.31 84 MET A C 1
ATOM 665 O O . MET A 1 84 ? -2.770 10.686 10.435 1.00 89.31 84 MET A O 1
ATOM 669 N N . GLU A 1 85 ? -2.787 11.162 8.251 1.00 89.56 85 GLU A N 1
ATOM 670 C CA . GLU A 1 85 ? -3.249 12.549 8.407 1.00 89.56 85 GLU A CA 1
ATOM 671 C C . GLU A 1 85 ? -4.760 12.678 8.635 1.00 89.56 85 GLU A C 1
ATOM 673 O O . GLU A 1 85 ? -5.212 13.669 9.204 1.00 89.56 85 GLU A O 1
ATOM 678 N N . THR A 1 86 ? -5.562 11.730 8.140 1.00 91.06 86 THR A N 1
ATOM 679 C CA . THR A 1 86 ? -7.022 11.916 8.017 1.00 91.06 86 THR A CA 1
ATOM 680 C C . THR A 1 86 ? -7.860 10.892 8.772 1.00 91.06 86 THR A C 1
ATOM 682 O O . THR A 1 86 ? -9.077 11.068 8.869 1.00 91.06 86 THR A O 1
ATOM 685 N N . LYS A 1 87 ? -7.243 9.832 9.299 1.00 92.62 87 LYS A N 1
ATOM 686 C CA . LYS A 1 87 ? -7.912 8.714 9.970 1.00 92.62 87 LYS A CA 1
ATOM 687 C C . LYS A 1 87 ? -7.305 8.457 11.341 1.00 92.62 87 LYS A C 1
ATOM 689 O O . LYS A 1 87 ? -6.155 8.807 11.605 1.00 92.62 87 LYS A O 1
ATOM 694 N N . LYS A 1 88 ? -8.113 7.861 12.211 1.00 92.38 88 LYS A N 1
ATOM 695 C CA . LYS A 1 88 ? -7.789 7.578 13.611 1.00 92.38 88 LYS A CA 1
ATOM 696 C C . LYS A 1 88 ? -8.059 6.114 13.940 1.00 92.38 88 LYS A C 1
ATOM 698 O O . LYS A 1 88 ? -8.966 5.514 13.358 1.00 92.38 88 LYS A O 1
ATOM 703 N N . PHE A 1 89 ? -7.331 5.587 14.920 1.00 93.38 89 PHE A N 1
ATOM 704 C CA . PHE A 1 89 ? -7.476 4.217 15.417 1.00 93.38 89 PHE A CA 1
ATOM 705 C C . PHE A 1 89 ? -7.300 3.125 14.352 1.00 93.38 89 PHE A C 1
ATOM 707 O O . PHE A 1 89 ? -7.939 2.085 14.431 1.00 93.38 89 PHE A O 1
ATOM 714 N N . LEU A 1 90 ? -6.481 3.364 13.328 1.00 95.44 90 LEU A N 1
ATOM 715 C CA . LEU A 1 90 ? -6.134 2.338 12.344 1.00 95.44 90 LEU A CA 1
ATOM 716 C C . LEU A 1 90 ? -5.141 1.331 12.933 1.00 95.44 90 LEU A C 1
ATOM 718 O O . LEU A 1 90 ? -4.228 1.750 13.636 1.00 95.44 90 LEU A O 1
ATOM 722 N N . SER A 1 91 ? -5.237 0.057 12.548 1.00 96.69 91 SER A N 1
ATOM 723 C CA . SER A 1 91 ? -4.130 -0.907 12.669 1.00 96.69 91 SER A CA 1
ATOM 724 C C . SER A 1 91 ? -3.567 -1.168 11.279 1.00 96.69 91 SER A C 1
ATOM 726 O O . SER A 1 91 ? -4.211 -1.810 10.452 1.00 96.69 91 SER A O 1
ATOM 728 N N . ILE A 1 92 ? -2.384 -0.635 10.986 1.00 97.00 92 ILE A N 1
ATOM 729 C CA . ILE A 1 92 ? -1.795 -0.654 9.646 1.00 97.00 92 ILE A CA 1
ATOM 730 C C . ILE A 1 92 ? -0.608 -1.616 9.631 1.00 97.00 92 ILE A C 1
ATOM 732 O O . ILE A 1 92 ? 0.408 -1.340 10.259 1.00 97.00 92 ILE A O 1
ATOM 736 N N . LEU A 1 93 ? -0.697 -2.704 8.864 1.00 98.19 93 LEU A N 1
ATOM 737 C CA . LEU A 1 93 ? 0.419 -3.610 8.595 1.00 98.19 93 LEU A CA 1
ATOM 738 C C . LEU A 1 93 ? 1.005 -3.326 7.209 1.00 98.19 93 LEU A C 1
ATOM 740 O O . LEU A 1 93 ? 0.294 -3.396 6.204 1.00 98.19 93 LE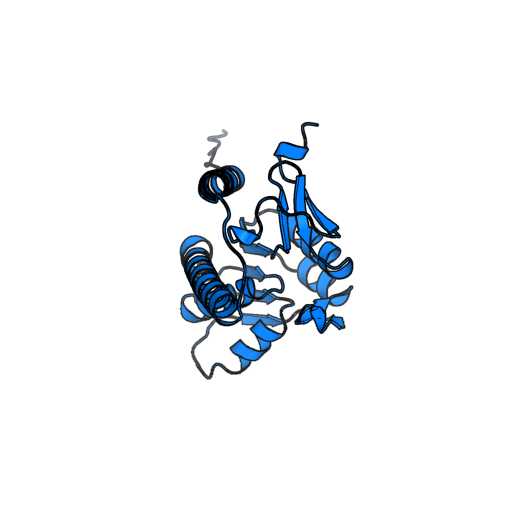U A O 1
ATOM 744 N N . THR A 1 94 ? 2.307 -3.048 7.139 1.00 98.12 94 THR A N 1
ATOM 745 C CA . THR A 1 94 ? 3.000 -2.798 5.870 1.00 98.12 94 THR A CA 1
ATOM 746 C C . THR A 1 94 ? 4.380 -3.423 5.802 1.00 98.12 94 THR A C 1
ATOM 748 O O . THR A 1 94 ? 5.061 -3.537 6.812 1.00 98.12 94 THR A O 1
ATOM 751 N N . ASN A 1 95 ? 4.831 -3.763 4.596 1.00 98.00 95 ASN A N 1
ATOM 752 C CA . ASN A 1 95 ? 6.220 -4.123 4.315 1.00 98.00 95 ASN A CA 1
ATOM 753 C C . ASN A 1 95 ? 7.027 -2.982 3.666 1.00 98.00 95 ASN A C 1
ATOM 755 O O . ASN A 1 95 ? 8.144 -3.201 3.202 1.00 98.00 95 ASN A O 1
ATOM 759 N N . ASN A 1 96 ? 6.468 -1.772 3.605 1.00 96.44 96 ASN A N 1
ATOM 760 C CA . ASN A 1 96 ? 7.065 -0.607 2.960 1.00 96.44 96 ASN A CA 1
ATOM 761 C C . ASN A 1 96 ? 8.013 0.144 3.910 1.00 96.44 96 ASN A C 1
ATOM 763 O O . ASN A 1 96 ? 7.565 0.805 4.854 1.00 96.44 96 ASN A O 1
ATOM 767 N N . MET A 1 97 ? 9.319 0.094 3.638 1.00 94.62 97 MET A N 1
ATOM 768 C CA . MET A 1 97 ? 10.325 0.680 4.525 1.00 94.62 97 MET A CA 1
ATOM 769 C C . MET A 1 97 ? 10.265 2.212 4.532 1.00 94.62 97 MET A C 1
ATOM 771 O O . MET A 1 97 ? 10.311 2.826 5.602 1.00 94.62 97 MET A O 1
ATOM 775 N N . THR A 1 98 ? 10.109 2.866 3.375 1.00 91.44 98 THR A N 1
ATOM 776 C CA . THR A 1 98 ? 9.964 4.329 3.339 1.00 91.44 98 THR A CA 1
ATOM 777 C C . THR A 1 98 ? 8.707 4.799 4.058 1.00 91.44 98 THR A C 1
ATOM 779 O O . THR A 1 98 ? 8.782 5.793 4.785 1.00 91.44 98 THR A O 1
ATOM 782 N N . ALA A 1 99 ? 7.568 4.117 3.898 1.00 91.06 99 ALA A N 1
ATOM 783 C CA . ALA A 1 99 ? 6.342 4.499 4.600 1.00 91.06 99 ALA A CA 1
ATOM 784 C C . ALA A 1 99 ? 6.559 4.479 6.122 1.00 91.06 99 ALA A C 1
ATOM 786 O O . ALA A 1 99 ? 6.281 5.475 6.791 1.00 91.06 99 ALA A O 1
ATOM 787 N N . PHE A 1 100 ? 7.172 3.410 6.641 1.00 88.81 100 PHE A N 1
ATOM 788 C CA . PHE A 1 100 ? 7.530 3.286 8.056 1.00 88.81 100 PHE A CA 1
ATOM 789 C C . PHE A 1 100 ? 8.502 4.371 8.541 1.00 88.81 100 PHE A C 1
ATOM 791 O O . PHE A 1 100 ? 8.287 5.024 9.566 1.00 88.81 100 PHE A O 1
ATOM 798 N N . ARG A 1 101 ? 9.568 4.635 7.779 1.00 86.88 101 ARG A N 1
ATOM 799 C CA . ARG A 1 101 ? 10.576 5.649 8.132 1.00 86.88 101 ARG A CA 1
ATOM 800 C C . ARG A 1 101 ? 10.030 7.073 8.146 1.00 86.88 101 ARG A C 1
ATOM 802 O O . ARG A 1 101 ? 10.541 7.908 8.891 1.00 86.88 101 ARG A O 1
ATOM 809 N N . ARG A 1 102 ? 9.071 7.393 7.275 1.00 82.50 102 ARG A N 1
ATOM 810 C CA . ARG A 1 102 ? 8.467 8.732 7.223 1.00 82.50 102 ARG A CA 1
ATOM 811 C C . ARG A 1 102 ? 7.508 8.950 8.377 1.00 82.50 102 ARG A C 1
ATOM 813 O O . ARG A 1 102 ? 7.525 10.023 8.973 1.00 82.50 102 ARG A O 1
ATOM 820 N N . ASP A 1 103 ? 6.723 7.935 8.703 1.00 74.25 103 ASP A N 1
ATOM 821 C CA . ASP A 1 103 ? 5.746 8.039 9.773 1.00 74.25 103 ASP A CA 1
ATOM 822 C C . ASP A 1 103 ? 6.385 8.049 11.167 1.00 74.25 103 ASP A C 1
ATOM 824 O O . ASP A 1 103 ? 6.062 8.914 11.969 1.00 74.25 103 ASP A O 1
ATOM 828 N N . SER A 1 104 ? 7.408 7.223 11.414 1.00 65.88 104 SER A N 1
ATOM 829 C CA . SER A 1 104 ? 8.157 7.230 12.689 1.00 65.88 104 SER A CA 1
ATOM 830 C C . SER A 1 104 ? 8.815 8.577 13.030 1.00 65.88 104 SER A C 1
ATOM 832 O O . SER A 1 104 ? 9.201 8.817 14.173 1.00 65.88 104 SER A O 1
ATOM 834 N N . LYS A 1 105 ? 8.941 9.483 12.053 1.00 64.75 105 LYS A N 1
ATOM 835 C CA . LYS A 1 105 ? 9.437 10.853 12.246 1.00 64.75 105 LYS A CA 1
ATOM 836 C C . LYS A 1 105 ? 8.332 11.878 12.505 1.00 64.75 105 LYS A C 1
ATOM 838 O O . LYS A 1 105 ? 8.653 13.027 12.824 1.00 64.75 105 LYS A O 1
ATOM 843 N N . ARG A 1 106 ? 7.053 11.519 12.354 1.00 65.81 106 ARG A N 1
ATOM 844 C CA . ARG A 1 106 ? 5.937 12.420 12.646 1.00 65.81 106 ARG A CA 1
ATOM 845 C C . ARG A 1 106 ? 5.845 12.622 14.154 1.00 65.81 106 ARG A C 1
ATOM 847 O O . ARG A 1 106 ? 5.419 11.755 14.904 1.00 65.81 106 ARG A O 1
ATOM 854 N N . LYS A 1 107 ? 6.232 13.817 14.600 1.00 54.94 107 LYS A N 1
ATOM 855 C CA . LYS A 1 107 ? 6.104 14.280 15.990 1.00 54.94 107 LYS A CA 1
ATOM 856 C C . LYS A 1 107 ? 4.666 14.693 16.325 1.00 54.94 107 LYS A C 1
ATOM 858 O O . LYS A 1 107 ? 4.460 15.739 16.931 1.00 54.94 107 LYS A O 1
ATOM 863 N N . THR A 1 108 ? 3.669 13.940 15.875 1.00 55.28 108 THR A N 1
ATOM 864 C CA . THR A 1 108 ? 2.272 14.194 16.239 1.00 55.28 108 THR A CA 1
ATOM 865 C C . THR A 1 108 ? 1.912 13.289 17.414 1.00 55.28 108 THR A C 1
ATOM 867 O O . THR A 1 108 ? 1.695 12.101 17.191 1.00 55.28 108 THR A O 1
ATOM 870 N N . PRO A 1 109 ? 1.837 13.814 18.651 1.00 49.94 109 PRO A N 1
ATOM 871 C CA . PRO A 1 109 ? 1.565 13.026 19.859 1.00 49.94 109 PRO A CA 1
ATOM 872 C C . PRO A 1 109 ? 0.149 12.416 19.921 1.00 49.94 109 PRO A C 1
ATOM 874 O O . PRO A 1 1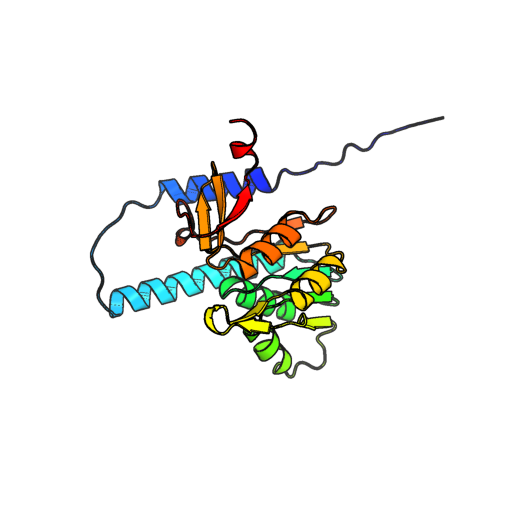09 ? -0.198 11.783 20.910 1.00 49.94 109 PRO A O 1
ATOM 877 N N . GLU A 1 110 ? -0.665 12.582 18.874 1.00 52.62 110 GLU A N 1
ATOM 878 C CA . GLU A 1 110 ? -2.084 12.207 18.841 1.00 52.62 110 GLU A CA 1
ATOM 879 C C . GLU A 1 110 ? -2.448 11.192 17.743 1.00 52.62 110 GLU A C 1
ATOM 881 O O . GLU A 1 110 ? -3.639 10.939 17.517 1.00 52.62 110 GLU A O 1
ATOM 886 N N . SER A 1 111 ? -1.481 10.598 17.027 1.00 61.47 111 SER A N 1
ATOM 887 C CA . SER A 1 111 ? -1.835 9.526 16.091 1.00 61.47 111 SER A CA 1
ATOM 888 C C . SER A 1 111 ? -2.204 8.277 16.886 1.00 61.47 111 SER A C 1
ATOM 890 O O . SER A 1 111 ? -1.364 7.462 17.244 1.00 61.47 111 SER A O 1
ATOM 892 N N . SER A 1 112 ? -3.497 8.117 17.129 1.00 81.12 112 SER A N 1
ATOM 893 C CA . SER A 1 112 ? -4.120 6.913 17.685 1.00 81.12 112 SER A CA 1
ATOM 894 C C . SER A 1 112 ? -4.031 5.686 16.764 1.00 81.12 112 SER A C 1
ATOM 896 O O . SER A 1 112 ? -4.664 4.674 17.037 1.00 81.12 112 SER A O 1
ATOM 898 N N . ASN A 1 113 ? -3.289 5.782 15.660 1.00 89.50 113 ASN A N 1
ATOM 899 C CA . ASN A 1 113 ? -3.074 4.698 14.715 1.00 89.50 113 ASN A CA 1
ATOM 900 C C . ASN A 1 113 ? -1.884 3.850 15.172 1.00 89.50 113 ASN A C 1
ATOM 902 O O . ASN A 1 113 ? -0.825 4.375 15.512 1.00 89.50 113 ASN A O 1
ATOM 906 N N . GLU A 1 114 ? -2.050 2.541 15.117 1.00 91.12 114 GLU A N 1
ATOM 907 C CA . GLU A 1 114 ? -0.994 1.557 15.266 1.00 91.12 114 GLU A CA 1
ATOM 908 C C . GLU A 1 114 ? -0.364 1.295 13.892 1.00 91.12 114 GLU A C 1
ATOM 910 O O . GLU A 1 114 ? -1.056 0.933 12.937 1.00 91.12 114 GLU A O 1
ATOM 915 N N . PHE A 1 115 ? 0.954 1.480 13.781 1.00 91.50 115 PHE A N 1
ATOM 916 C CA . PHE A 1 115 ? 1.684 1.255 12.536 1.00 91.50 115 PHE A CA 1
ATOM 917 C C . PHE A 1 115 ? 2.740 0.163 12.697 1.00 91.50 115 PHE A C 1
ATOM 919 O O . PHE A 1 115 ? 3.739 0.327 13.397 1.00 91.50 115 PHE A O 1
ATOM 926 N N . ILE A 1 116 ? 2.503 -0.962 12.029 1.00 94.38 116 ILE A N 1
ATOM 927 C CA . ILE A 1 116 ? 3.258 -2.203 12.149 1.00 94.38 116 ILE A CA 1
ATOM 928 C C . ILE A 1 116 ? 4.045 -2.411 10.858 1.00 94.38 116 ILE A C 1
ATOM 930 O O . ILE A 1 116 ? 3.480 -2.577 9.773 1.00 94.38 116 ILE A O 1
ATOM 934 N N . LEU A 1 117 ? 5.369 -2.432 10.979 1.00 96.81 117 LEU A N 1
ATOM 935 C CA . LEU A 1 117 ? 6.244 -2.904 9.917 1.00 96.81 117 LEU A CA 1
ATOM 936 C C . LEU A 1 117 ? 6.316 -4.430 10.002 1.00 96.81 117 LEU A C 1
ATOM 938 O O . LEU A 1 117 ? 6.546 -4.982 11.078 1.00 96.81 117 LEU A O 1
ATOM 942 N N . THR A 1 118 ? 6.128 -5.118 8.878 1.00 95.31 118 THR A N 1
ATOM 943 C CA . THR A 1 118 ? 6.390 -6.559 8.809 1.00 95.31 118 THR A CA 1
ATOM 944 C C . THR A 1 118 ? 7.837 -6.852 9.225 1.00 95.31 118 THR A C 1
ATOM 946 O O . THR A 1 118 ? 8.699 -5.985 9.155 1.00 95.31 118 THR A O 1
ATOM 949 N N . GLY A 1 119 ? 8.164 -8.088 9.585 1.00 95.62 119 GLY A N 1
ATOM 950 C CA . GLY A 1 119 ? 9.566 -8.528 9.588 1.00 95.62 119 GLY A CA 1
ATOM 951 C C . GLY A 1 119 ? 10.081 -8.819 8.172 1.00 95.62 119 GLY A C 1
ATOM 952 O O . GLY A 1 119 ? 9.340 -8.675 7.194 1.00 95.62 119 GLY A O 1
ATOM 953 N N . GLY A 1 120 ? 11.325 -9.297 8.070 1.00 96.81 120 GLY A N 1
ATOM 954 C CA . GLY A 1 120 ? 11.854 -9.957 6.870 1.00 96.81 120 GLY A CA 1
ATOM 955 C C . GLY A 1 120 ? 13.137 -9.366 6.293 1.00 96.81 120 GLY A C 1
ATOM 956 O O . GLY A 1 120 ? 13.786 -8.500 6.881 1.00 96.81 120 GLY A O 1
ATOM 957 N N . LYS A 1 121 ? 13.505 -9.868 5.113 1.00 96.94 121 LYS A N 1
ATOM 958 C CA . LYS A 1 121 ? 14.684 -9.464 4.342 1.00 96.94 121 LYS A CA 1
ATOM 959 C C . LYS A 1 121 ? 14.404 -8.144 3.636 1.00 96.94 121 LYS A C 1
ATOM 961 O O . LYS A 1 121 ? 13.521 -8.068 2.785 1.00 96.94 121 LYS A O 1
ATOM 966 N N . TYR A 1 122 ? 15.196 -7.122 3.937 1.00 97.25 122 TYR A N 1
ATOM 967 C CA . TYR A 1 122 ? 15.140 -5.860 3.209 1.00 97.25 122 TYR A CA 1
ATOM 968 C C . TYR A 1 122 ? 15.702 -6.006 1.791 1.00 97.25 122 TYR A C 1
ATOM 970 O O . TYR A 1 122 ? 16.815 -6.496 1.594 1.00 97.25 122 TYR A O 1
ATOM 978 N N . VAL A 1 123 ? 14.931 -5.560 0.802 1.00 95.25 123 VAL A N 1
ATOM 979 C CA . VAL A 1 123 ? 15.295 -5.565 -0.615 1.00 95.25 123 VAL A CA 1
ATOM 980 C C . VAL A 1 123 ? 15.302 -4.130 -1.127 1.00 95.25 123 VAL A C 1
ATOM 982 O O . VAL A 1 123 ? 14.253 -3.536 -1.372 1.00 95.25 123 VAL A O 1
ATOM 985 N N . ALA A 1 124 ? 16.505 -3.584 -1.316 1.00 93.12 124 ALA A N 1
ATOM 986 C CA . ALA A 1 124 ? 16.716 -2.174 -1.646 1.00 93.12 124 ALA A CA 1
ATOM 987 C C . ALA A 1 124 ? 16.032 -1.728 -2.949 1.00 93.12 124 ALA A C 1
ATOM 989 O O . ALA A 1 124 ? 15.527 -0.613 -3.009 1.00 93.12 124 ALA A O 1
ATOM 990 N N . LEU A 1 125 ? 15.967 -2.598 -3.966 1.00 89.88 125 LEU A N 1
ATOM 991 C CA . LEU A 1 125 ? 15.323 -2.288 -5.251 1.00 89.88 125 LEU A CA 1
ATOM 992 C C . LEU A 1 125 ? 13.846 -1.894 -5.091 1.00 89.88 125 LEU A C 1
ATOM 994 O O . LEU A 1 125 ? 13.353 -1.029 -5.811 1.00 89.88 125 LEU A O 1
ATOM 998 N N . PHE A 1 126 ? 13.151 -2.529 -4.149 1.00 90.38 126 PHE A N 1
ATOM 999 C CA . PHE A 1 126 ? 11.732 -2.292 -3.884 1.00 90.38 126 PHE A CA 1
ATOM 1000 C C . PHE A 1 126 ? 11.505 -1.415 -2.652 1.00 90.38 126 PHE A C 1
ATOM 1002 O O . PHE A 1 126 ? 10.361 -1.070 -2.362 1.00 90.38 126 PHE A O 1
ATOM 1009 N N . ASP A 1 127 ? 12.581 -1.083 -1.928 1.00 94.56 127 ASP A N 1
ATOM 1010 C CA . ASP A 1 127 ? 12.546 -0.460 -0.603 1.00 94.56 127 ASP A CA 1
ATOM 1011 C C . ASP A 1 127 ? 11.512 -1.140 0.321 1.00 94.56 127 ASP A C 1
ATOM 1013 O O . ASP A 1 127 ? 10.681 -0.520 0.991 1.00 94.56 127 ASP A O 1
ATOM 1017 N N . ALA A 1 128 ? 11.542 -2.472 0.303 1.00 96.81 128 ALA A N 1
ATOM 1018 C CA . ALA A 1 128 ? 10.531 -3.316 0.917 1.00 96.81 128 ALA A CA 1
ATOM 1019 C C . ALA A 1 128 ? 11.165 -4.433 1.739 1.00 96.81 128 ALA A C 1
ATOM 1021 O O . ALA A 1 128 ? 12.254 -4.918 1.425 1.00 96.81 128 ALA A O 1
ATOM 1022 N N . LEU A 1 129 ? 10.452 -4.872 2.771 1.00 98.06 129 LEU A N 1
ATOM 1023 C CA . LEU A 1 129 ? 10.714 -6.142 3.432 1.00 98.06 129 LEU A CA 1
ATOM 1024 C C . LEU A 1 129 ? 9.994 -7.256 2.669 1.00 98.06 129 LEU A C 1
ATOM 1026 O O . LEU A 1 129 ? 8.847 -7.095 2.251 1.00 98.06 129 LEU A O 1
ATOM 1030 N N . LEU A 1 130 ? 10.696 -8.358 2.437 1.00 97.25 130 LEU A N 1
ATOM 1031 C CA . LEU A 1 130 ? 10.205 -9.529 1.719 1.00 97.25 130 LEU A CA 1
ATOM 1032 C C . LEU A 1 130 ? 10.715 -10.814 2.391 1.00 97.25 130 LEU A C 1
ATOM 1034 O O . LEU A 1 130 ? 11.562 -10.783 3.284 1.00 97.25 130 LEU A O 1
ATOM 1038 N N . GLY A 1 131 ? 10.233 -11.964 1.924 1.0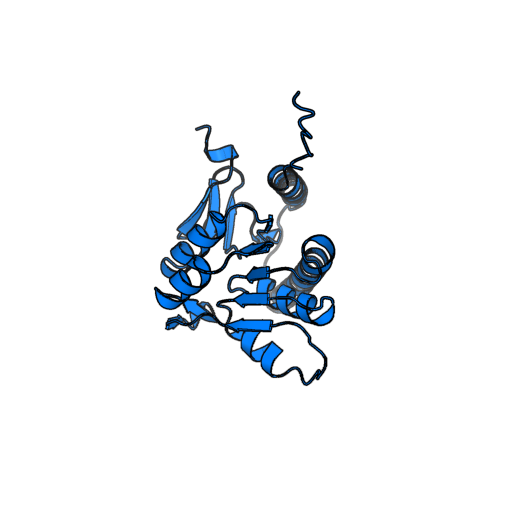0 96.69 131 GLY A N 1
ATOM 1039 C CA . GLY A 1 131 ? 10.589 -13.277 2.466 1.00 96.69 131 GLY A CA 1
ATOM 1040 C C . GLY A 1 131 ? 9.527 -13.843 3.407 1.00 96.69 131 GLY A C 1
ATOM 1041 O O . GLY A 1 131 ? 8.414 -13.320 3.510 1.00 96.69 131 GLY A O 1
ATOM 1042 N N . ASN A 1 132 ? 9.865 -14.949 4.068 1.00 97.25 132 ASN A N 1
ATOM 1043 C CA . ASN A 1 132 ? 8.908 -15.755 4.827 1.00 97.25 132 ASN A CA 1
ATOM 1044 C C . ASN A 1 132 ? 8.324 -14.998 6.023 1.00 97.25 132 ASN A C 1
ATOM 1046 O O . ASN A 1 132 ? 7.139 -15.114 6.304 1.00 97.25 132 ASN A O 1
ATOM 1050 N N . GLU A 1 133 ? 9.119 -14.178 6.702 1.00 97.88 133 GLU A N 1
ATOM 1051 C CA . GLU A 1 133 ? 8.677 -13.387 7.851 1.00 97.88 133 GLU A CA 1
ATOM 1052 C C . GLU A 1 133 ? 7.652 -12.330 7.429 1.00 97.88 133 GLU A C 1
ATOM 1054 O O . GLU A 1 133 ? 6.636 -12.140 8.102 1.00 97.88 133 GLU A O 1
ATOM 1059 N N . THR A 1 134 ? 7.879 -11.682 6.281 1.00 98.38 134 THR A N 1
ATOM 1060 C CA . THR A 1 134 ? 6.920 -10.749 5.678 1.00 98.38 134 THR A CA 1
ATOM 1061 C C . THR A 1 134 ? 5.635 -11.471 5.288 1.00 98.38 134 THR A C 1
ATOM 1063 O O . THR A 1 134 ? 4.541 -11.021 5.633 1.00 98.38 134 THR A O 1
ATOM 1066 N N . PHE A 1 135 ? 5.761 -12.608 4.600 1.00 98.25 135 PHE A N 1
ATOM 1067 C CA . PHE A 1 135 ? 4.624 -13.420 4.176 1.00 98.25 135 PHE A CA 1
ATOM 1068 C C . PHE A 1 135 ? 3.778 -13.867 5.375 1.00 98.25 135 PHE A C 1
ATOM 1070 O O . PHE A 1 135 ? 2.571 -13.641 5.393 1.00 98.25 135 PHE A O 1
ATOM 1077 N N . ASN A 1 136 ? 4.413 -14.419 6.411 1.00 98.31 136 ASN A N 1
ATOM 1078 C CA . ASN A 1 136 ? 3.746 -14.907 7.618 1.00 98.31 136 ASN A CA 1
ATOM 1079 C C . ASN A 1 136 ? 3.054 -13.772 8.382 1.00 98.31 136 ASN A C 1
ATOM 1081 O O . ASN A 1 136 ? 1.934 -13.948 8.859 1.00 98.31 136 ASN A O 1
ATOM 1085 N N . SER A 1 137 ? 3.673 -12.588 8.441 1.00 98.31 137 SER A N 1
ATOM 1086 C CA . SER A 1 137 ? 3.065 -11.399 9.053 1.00 98.31 137 SER A CA 1
ATOM 1087 C C . SER A 1 137 ? 1.740 -11.047 8.365 1.00 98.31 137 SER A C 1
ATOM 1089 O O . SER A 1 137 ? 0.709 -10.912 9.022 1.00 98.31 137 SER A O 1
ATOM 1091 N N . PHE A 1 138 ? 1.730 -10.976 7.029 1.00 98.44 138 PHE A N 1
ATOM 1092 C CA . PHE A 1 138 ? 0.495 -10.748 6.275 1.00 98.44 138 PHE A CA 1
ATOM 1093 C C . PHE A 1 138 ? -0.476 -11.926 6.348 1.00 98.44 138 PHE A C 1
ATOM 1095 O O . PHE A 1 138 ? -1.687 -11.719 6.281 1.00 98.44 138 PHE A O 1
ATOM 1102 N N . GLN A 1 139 ? 0.010 -13.159 6.486 1.00 98.12 139 GLN A N 1
ATOM 1103 C CA . GLN A 1 139 ? -0.838 -14.342 6.585 1.00 98.12 139 GLN A CA 1
ATOM 1104 C C . GLN A 1 139 ? -1.671 -14.314 7.869 1.00 98.12 139 GLN A C 1
ATOM 1106 O O . GLN A 1 139 ? -2.881 -14.524 7.789 1.00 98.12 139 GLN A O 1
ATOM 1111 N N . LEU A 1 140 ? -1.048 -13.986 9.004 1.00 97.81 140 LEU A N 1
ATOM 1112 C CA . LEU A 1 140 ? -1.685 -13.919 10.324 1.00 97.81 140 LEU A CA 1
ATOM 1113 C C . LEU A 1 140 ? -2.634 -12.724 10.484 1.00 97.81 140 LEU A C 1
ATOM 1115 O O . LEU A 1 140 ? -3.578 -12.776 11.271 1.00 97.81 140 LEU A O 1
ATOM 1119 N N . PHE A 1 141 ? -2.398 -11.649 9.736 1.00 98.31 141 PHE A N 1
ATOM 1120 C CA . PHE A 1 141 ? -3.208 -10.441 9.812 1.00 98.31 141 PHE A CA 1
ATOM 1121 C C . PHE A 1 141 ? -4.543 -10.590 9.065 1.00 98.31 141 PHE A C 1
ATOM 1123 O O . PHE A 1 141 ? -4.583 -11.053 7.920 1.00 98.31 141 PHE A O 1
ATOM 1130 N N . HIS A 1 142 ? -5.641 -10.163 9.693 1.00 97.81 142 HIS A N 1
ATOM 1131 C CA . HIS A 1 142 ? -7.000 -10.199 9.135 1.00 97.81 142 HIS A CA 1
ATOM 1132 C C . HIS A 1 142 ? -7.500 -8.769 8.860 1.00 97.81 142 HIS A C 1
ATOM 1134 O O . HIS A 1 142 ? -8.158 -8.176 9.713 1.00 97.81 142 HIS A O 1
ATOM 1140 N N . PRO A 1 143 ? -7.151 -8.183 7.700 1.00 98.25 143 PRO A N 1
ATOM 1141 C CA . PRO A 1 143 ? -7.500 -6.803 7.380 1.00 98.25 143 PRO A CA 1
ATOM 1142 C C . PRO A 1 143 ? -8.979 -6.640 7.013 1.00 98.25 143 PRO A C 1
ATOM 1144 O O . PRO A 1 143 ? -9.564 -7.523 6.394 1.00 98.25 143 PRO A O 1
ATOM 1147 N N . THR A 1 144 ? -9.546 -5.462 7.276 1.00 98.50 144 THR A N 1
ATOM 1148 C CA . THR A 1 144 ? -10.803 -5.000 6.660 1.00 98.50 144 THR A CA 1
ATOM 1149 C C . THR A 1 144 ? -10.550 -4.361 5.289 1.00 98.50 144 THR A C 1
ATOM 1151 O O . THR A 1 144 ? -11.408 -4.427 4.402 1.00 98.50 144 THR A O 1
ATOM 1154 N N . VAL A 1 145 ? -9.350 -3.805 5.073 1.00 98.56 145 VAL A N 1
ATOM 1155 C CA . VAL A 1 145 ? -8.921 -3.182 3.811 1.00 98.56 145 VAL A CA 1
ATOM 1156 C C . VAL A 1 145 ? -7.532 -3.676 3.403 1.00 98.56 145 VAL A C 1
ATOM 1158 O O . VAL A 1 145 ? -6.590 -3.666 4.192 1.00 98.56 145 VAL A O 1
ATOM 1161 N N . VAL A 1 146 ? -7.386 -4.069 2.141 1.00 98.62 146 VAL A N 1
ATOM 1162 C CA . VAL A 1 146 ? -6.120 -4.490 1.532 1.00 98.62 146 VAL A CA 1
ATOM 1163 C C . VAL A 1 146 ? -5.778 -3.552 0.380 1.00 98.62 146 VAL A C 1
ATOM 1165 O O . VAL A 1 146 ? -6.610 -3.323 -0.495 1.00 98.62 146 VAL A O 1
ATOM 1168 N N . ILE A 1 147 ? -4.551 -3.030 0.347 1.00 98.56 147 ILE A N 1
ATOM 1169 C CA . ILE A 1 147 ? -4.079 -2.097 -0.684 1.00 98.56 147 ILE A CA 1
ATOM 1170 C C . ILE A 1 147 ? -2.802 -2.654 -1.322 1.00 98.56 147 ILE A C 1
ATOM 1172 O O . ILE A 1 147 ? -1.770 -2.756 -0.660 1.00 98.56 147 ILE A O 1
ATOM 1176 N N . ILE A 1 148 ? -2.869 -3.009 -2.610 1.00 98.25 148 ILE A N 1
ATOM 1177 C CA . ILE A 1 148 ? -1.809 -3.751 -3.319 1.00 98.25 148 ILE A CA 1
ATOM 1178 C C . ILE A 1 148 ? -1.262 -2.933 -4.485 1.00 98.25 148 ILE A C 1
ATOM 1180 O O . ILE A 1 148 ? -2.019 -2.436 -5.319 1.00 98.25 148 ILE A O 1
ATOM 1184 N N . GLY A 1 149 ? 0.061 -2.810 -4.569 1.00 95.88 149 GLY A N 1
ATOM 1185 C CA . GLY A 1 149 ? 0.731 -2.041 -5.611 1.00 95.88 149 GLY A CA 1
ATOM 1186 C C . GLY A 1 149 ? 0.931 -2.858 -6.881 1.00 95.88 149 GLY A C 1
ATOM 1187 O O . GLY A 1 149 ? 1.219 -4.054 -6.818 1.00 95.88 149 GLY A O 1
ATOM 1188 N N . VAL A 1 150 ? 0.853 -2.200 -8.040 1.00 96.06 150 VAL A N 1
ATOM 1189 C CA . VAL A 1 150 ? 1.075 -2.835 -9.349 1.00 96.06 150 VAL A CA 1
ATOM 1190 C C . VAL A 1 150 ? 2.166 -2.153 -10.152 1.00 96.06 150 VAL A C 1
ATOM 1192 O O . VAL A 1 150 ? 2.292 -0.924 -10.175 1.00 96.06 150 VAL A O 1
ATOM 1195 N N . SER A 1 151 ? 2.921 -2.960 -10.889 1.00 94.81 151 SER A N 1
ATOM 1196 C CA . SER A 1 151 ? 3.820 -2.462 -11.922 1.00 94.81 151 SER A CA 1
ATOM 1197 C C . SER A 1 151 ? 3.131 -2.359 -13.285 1.00 94.81 151 SER A C 1
ATOM 1199 O O . SER A 1 151 ? 3.502 -1.467 -14.052 1.00 94.81 151 SER A O 1
ATOM 1201 N N . GLY A 1 152 ? 2.078 -3.156 -13.518 1.00 94.38 152 GLY A N 1
ATOM 1202 C CA . GLY A 1 152 ? 1.219 -3.128 -14.703 1.00 94.38 152 GLY A CA 1
ATOM 1203 C C . GLY A 1 152 ? -0.121 -3.852 -14.500 1.00 94.38 152 GLY A C 1
ATOM 1204 O O . GLY A 1 152 ? -0.283 -4.647 -13.570 1.00 94.38 152 GLY A O 1
ATOM 1205 N N . LEU A 1 153 ? -1.092 -3.555 -15.364 1.00 94.44 153 LEU A N 1
ATOM 1206 C CA . LEU A 1 153 ? -2.418 -4.172 -15.403 1.00 94.44 153 LEU A CA 1
ATOM 1207 C C . LEU A 1 153 ? -2.862 -4.381 -16.852 1.00 94.44 153 LEU A C 1
ATOM 1209 O O . LEU A 1 153 ? -2.938 -3.430 -17.629 1.00 94.44 153 LEU A O 1
ATOM 1213 N N . ILE A 1 154 ? -3.263 -5.606 -17.184 1.00 93.00 154 ILE A N 1
ATOM 1214 C CA . ILE A 1 154 ? -3.949 -5.926 -18.441 1.00 93.00 154 ILE A CA 1
ATOM 1215 C C . ILE A 1 154 ? -5.364 -6.407 -18.093 1.00 93.00 154 ILE A C 1
ATOM 1217 O O . ILE A 1 154 ? -5.483 -7.457 -17.457 1.00 93.00 154 ILE A O 1
ATOM 1221 N N . PRO A 1 155 ? -6.442 -5.703 -18.499 1.00 85.25 155 PRO A N 1
ATOM 1222 C CA . PRO A 1 155 ? -7.810 -6.009 -18.064 1.00 85.25 155 PRO A CA 1
ATOM 1223 C C . PRO A 1 155 ? -8.251 -7.463 -18.277 1.00 85.25 155 PRO A C 1
ATOM 1225 O O . PRO A 1 155 ? -8.957 -8.018 -17.438 1.00 85.25 155 PRO A O 1
ATOM 1228 N N . GLN A 1 156 ? -7.819 -8.093 -19.370 1.00 86.62 156 GLN A N 1
ATOM 1229 C CA . GLN A 1 156 ? -8.156 -9.474 -19.729 1.00 86.62 156 GLN A CA 1
ATOM 1230 C C . GLN A 1 156 ? -7.233 -10.520 -19.088 1.00 86.62 156 GLN A C 1
ATOM 1232 O O . GLN A 1 156 ? -7.524 -11.706 -19.179 1.00 86.62 156 GLN A O 1
ATOM 1237 N N . LYS A 1 157 ? -6.123 -10.110 -18.461 1.00 89.62 157 LYS A N 1
ATOM 1238 C CA . LYS A 1 157 ? -5.107 -11.029 -17.924 1.00 89.62 157 LYS A CA 1
ATOM 1239 C C . LYS A 1 157 ? -4.950 -10.897 -16.412 1.00 89.62 157 LYS A C 1
ATOM 1241 O O . LYS A 1 157 ? -5.059 -11.895 -15.704 1.00 89.62 157 LYS A O 1
ATOM 1246 N N . GLY A 1 158 ? -4.725 -9.690 -15.900 1.00 93.56 158 GLY A N 1
ATOM 1247 C CA . GLY A 1 158 ? -4.503 -9.478 -14.474 1.00 93.56 158 GLY A CA 1
ATOM 1248 C C . GLY A 1 158 ? -3.495 -8.391 -14.128 1.00 93.56 158 GLY A C 1
ATOM 1249 O O . GLY A 1 158 ? -3.153 -7.540 -14.951 1.00 93.56 158 GLY A O 1
ATOM 1250 N N . PHE A 1 159 ? -3.048 -8.451 -12.879 1.00 96.38 159 PHE A N 1
ATOM 1251 C CA . PHE A 1 159 ? -2.149 -7.517 -12.218 1.00 96.38 159 PHE A CA 1
ATOM 1252 C C . PHE A 1 159 ? -0.734 -8.084 -12.118 1.00 96.38 159 PHE A C 1
ATOM 1254 O O . PHE A 1 159 ? -0.546 -9.261 -11.789 1.00 96.38 159 PHE A O 1
ATOM 1261 N N . PHE A 1 160 ? 0.250 -7.226 -12.375 1.00 97.12 160 PHE A N 1
ATOM 1262 C CA . PHE A 1 160 ? 1.650 -7.609 -12.482 1.00 97.12 160 PHE A CA 1
ATOM 1263 C C . PHE A 1 160 ? 2.551 -6.902 -11.465 1.00 97.12 160 PHE A C 1
ATOM 1265 O O . PHE A 1 160 ? 2.241 -5.805 -10.986 1.00 97.12 160 PHE A O 1
ATOM 1272 N N . CYS A 1 161 ? 3.679 -7.547 -11.168 1.00 95.56 161 CYS A N 1
ATOM 1273 C CA . CYS A 1 161 ? 4.784 -7.037 -10.358 1.00 95.56 161 CYS A CA 1
ATOM 1274 C C . CYS A 1 161 ? 6.144 -7.466 -10.942 1.00 95.56 161 CYS A C 1
ATOM 1276 O O . CYS A 1 161 ? 6.200 -8.295 -11.857 1.00 95.56 161 CYS A O 1
ATOM 1278 N N . HIS A 1 162 ? 7.225 -6.877 -10.426 1.00 92.56 162 HIS A N 1
ATOM 1279 C CA . HIS A 1 162 ? 8.568 -7.011 -10.994 1.00 92.56 162 HIS A CA 1
ATOM 1280 C C . HIS A 1 162 ? 9.324 -8.214 -10.410 1.00 92.56 162 HIS A C 1
ATOM 1282 O O . HIS A 1 162 ? 9.961 -8.958 -11.152 1.00 92.56 162 HIS A O 1
ATOM 1288 N N . GLY A 1 163 ? 9.254 -8.420 -9.089 1.00 89.94 163 GLY A N 1
ATOM 1289 C CA . GLY A 1 163 ? 10.001 -9.467 -8.387 1.00 89.94 163 GLY A CA 1
ATOM 1290 C C . GLY A 1 163 ? 9.190 -10.718 -8.028 1.00 89.94 163 GLY A C 1
ATOM 1291 O O . GLY A 1 163 ? 8.012 -10.643 -7.686 1.00 89.94 163 GLY A O 1
ATOM 1292 N N . ASN A 1 164 ? 9.852 -11.881 -8.006 1.00 89.31 164 ASN A N 1
ATOM 1293 C CA . ASN A 1 164 ? 9.245 -13.137 -7.544 1.00 89.31 164 ASN A CA 1
ATOM 1294 C C . ASN A 1 164 ? 8.871 -13.094 -6.048 1.00 89.31 164 ASN A C 1
ATOM 1296 O O . ASN A 1 164 ? 7.781 -13.505 -5.659 1.00 89.31 164 ASN A O 1
ATOM 1300 N N . ASP A 1 165 ? 9.755 -12.545 -5.208 1.00 89.75 165 ASP A N 1
ATOM 1301 C CA . ASP A 1 165 ? 9.490 -12.402 -3.769 1.00 89.75 165 ASP A CA 1
ATOM 1302 C C . ASP A 1 165 ? 8.306 -11.445 -3.515 1.00 89.75 165 ASP A C 1
ATOM 1304 O O . ASP A 1 165 ? 7.475 -11.704 -2.644 1.00 89.75 165 ASP A O 1
ATOM 1308 N N . GLU A 1 166 ? 8.175 -10.379 -4.318 1.00 94.44 166 GLU A N 1
ATOM 1309 C CA . GLU A 1 166 ? 7.003 -9.493 -4.290 1.00 94.44 166 GLU A CA 1
ATOM 1310 C C . GLU A 1 166 ? 5.722 -10.240 -4.681 1.00 94.44 166 GLU A C 1
ATOM 1312 O O . GLU A 1 166 ? 4.688 -10.084 -4.029 1.00 94.44 166 GLU A O 1
ATOM 1317 N N . LYS A 1 167 ? 5.784 -11.059 -5.739 1.00 96.81 167 LYS A N 1
ATOM 1318 C CA . LYS A 1 167 ? 4.643 -11.829 -6.248 1.00 96.81 167 LYS A CA 1
ATOM 1319 C C . LYS A 1 167 ? 4.023 -12.700 -5.161 1.00 96.81 167 LYS A C 1
ATOM 1321 O O . LYS A 1 167 ? 2.804 -12.693 -5.032 1.00 96.81 167 LYS A O 1
ATOM 1326 N N . ASN A 1 168 ? 4.829 -13.374 -4.341 1.00 96.50 168 ASN A N 1
ATOM 1327 C CA . ASN A 1 168 ? 4.324 -14.229 -3.261 1.00 96.50 168 ASN A CA 1
ATOM 1328 C C . ASN A 1 168 ? 3.502 -13.443 -2.224 1.00 96.50 168 ASN A C 1
ATOM 1330 O O . ASN A 1 168 ? 2.412 -13.867 -1.838 1.00 96.50 168 ASN A O 1
ATOM 1334 N N . VAL A 1 169 ? 3.991 -12.272 -1.802 1.00 97.69 169 VAL A N 1
ATOM 1335 C CA . VAL A 1 169 ? 3.273 -11.397 -0.860 1.00 97.69 169 VAL A CA 1
ATOM 1336 C C . VAL A 1 169 ? 1.993 -10.850 -1.496 1.00 97.69 169 VAL A C 1
ATOM 1338 O O . VAL A 1 169 ? 0.924 -10.891 -0.886 1.00 97.69 169 VAL A O 1
ATOM 1341 N N . LYS A 1 170 ? 2.072 -10.376 -2.743 1.00 98.12 170 LYS A N 1
ATOM 1342 C CA . LYS A 1 170 ? 0.923 -9.795 -3.449 1.00 98.12 170 LYS A CA 1
ATOM 1343 C C . LYS A 1 170 ? -0.155 -10.835 -3.758 1.00 98.12 170 LYS A C 1
ATOM 1345 O O . LYS A 1 170 ? -1.332 -10.516 -3.634 1.00 98.12 170 LYS A O 1
ATOM 1350 N N . GLU A 1 171 ? 0.212 -12.069 -4.108 1.00 98.06 171 GLU A N 1
ATOM 1351 C CA . GLU A 1 171 ? -0.733 -13.181 -4.284 1.00 98.06 171 GLU A CA 1
ATOM 1352 C C . GLU A 1 171 ? -1.496 -13.479 -2.994 1.00 98.06 171 GLU A C 1
ATOM 1354 O O . GLU A 1 171 ? -2.722 -13.581 -3.023 1.00 98.06 171 GLU A O 1
ATOM 1359 N N . LEU A 1 172 ? -0.790 -13.563 -1.862 1.00 97.75 172 LEU A N 1
ATOM 1360 C CA . LEU A 1 172 ? -1.405 -13.761 -0.550 1.00 97.75 172 LEU A CA 1
ATOM 1361 C C . LEU A 1 172 ? -2.407 -12.647 -0.229 1.00 97.75 172 LEU A C 1
ATOM 1363 O O . LEU A 1 172 ? -3.545 -12.931 0.143 1.00 97.75 172 LEU A O 1
ATOM 1367 N N . LEU A 1 173 ? -2.003 -11.385 -0.398 1.00 98.12 173 LEU A N 1
ATOM 1368 C CA . LEU A 1 173 ? -2.874 -10.231 -0.169 1.00 98.12 173 LEU A CA 1
ATOM 1369 C C . LEU A 1 173 ? -4.096 -10.249 -1.096 1.00 98.12 173 LEU A C 1
ATOM 1371 O O . LEU A 1 173 ? -5.213 -9.995 -0.652 1.00 98.12 173 LEU A O 1
ATOM 1375 N N . PHE A 1 174 ? -3.906 -10.601 -2.368 1.00 97.00 174 PHE A N 1
ATOM 1376 C CA . PHE A 1 174 ? -4.975 -10.662 -3.366 1.00 97.00 174 PHE A CA 1
ATOM 1377 C C . PHE A 1 174 ? -5.984 -11.795 -3.104 1.00 97.00 174 PHE A C 1
ATOM 1379 O O . PHE A 1 174 ? -7.106 -11.757 -3.608 1.00 97.00 174 PHE A O 1
ATOM 1386 N N . GLN A 1 175 ? -5.600 -12.805 -2.320 1.00 95.69 175 GLN A N 1
ATOM 1387 C CA . GLN A 1 175 ? -6.449 -13.936 -1.938 1.00 95.69 175 GLN A CA 1
ATOM 1388 C C . GLN A 1 175 ? -7.174 -13.742 -0.599 1.00 95.69 175 GLN A C 1
ATOM 1390 O O . GLN A 1 175 ? -7.990 -14.595 -0.232 1.00 95.69 175 GLN A O 1
ATOM 1395 N N . LYS A 1 176 ? -6.908 -12.648 0.131 1.00 94.25 176 LYS A N 1
ATOM 1396 C CA . LYS A 1 176 ? -7.613 -12.334 1.381 1.00 94.25 176 LYS A CA 1
ATOM 1397 C C . LYS A 1 176 ? -9.120 -12.220 1.133 1.00 94.25 176 LYS A C 1
ATOM 1399 O O . LYS A 1 176 ? -9.578 -11.770 0.083 1.00 94.25 176 LYS A O 1
ATOM 1404 N N . LYS A 1 177 ? -9.892 -12.692 2.107 1.00 92.31 177 LYS A N 1
ATOM 1405 C CA . LYS A 1 177 ? -11.357 -12.723 2.076 1.00 92.31 177 LYS A CA 1
ATOM 1406 C C . LYS A 1 177 ? -11.906 -11.784 3.141 1.00 92.31 177 LYS A C 1
ATOM 1408 O O . LYS A 1 177 ? -11.162 -11.339 4.008 1.00 92.31 177 LYS A O 1
ATOM 1413 N N . ASP A 1 178 ? -13.199 -11.489 3.035 1.00 93.88 178 ASP A N 1
ATOM 1414 C CA . ASP A 1 178 ? -13.946 -10.680 4.009 1.00 93.88 178 ASP A CA 1
ATOM 1415 C C . ASP A 1 178 ? -13.383 -9.259 4.205 1.00 93.88 178 ASP A C 1
ATOM 1417 O O . ASP A 1 178 ? -13.601 -8.609 5.221 1.00 93.88 178 ASP A O 1
ATOM 1421 N N . CYS A 1 179 ? -12.699 -8.758 3.174 1.00 94.25 179 CYS A N 1
ATOM 1422 C CA . CYS A 1 179 ? -12.051 -7.456 3.144 1.00 94.25 179 CYS A CA 1
ATOM 1423 C C . CYS A 1 179 ? -12.282 -6.744 1.804 1.00 94.25 179 CYS A C 1
ATOM 1425 O O . CYS A 1 179 ? -12.552 -7.374 0.776 1.00 94.25 179 CYS A O 1
ATOM 1427 N N . THR A 1 180 ? -12.106 -5.423 1.785 1.00 95.88 180 THR A N 1
ATOM 1428 C CA . THR A 1 180 ? -12.067 -4.644 0.540 1.00 95.88 180 THR A CA 1
ATOM 1429 C C . THR A 1 180 ? -10.657 -4.672 -0.042 1.00 95.88 180 THR A C 1
ATOM 1431 O O . THR A 1 180 ? -9.730 -4.181 0.594 1.00 95.88 180 THR A O 1
ATOM 1434 N N . ILE A 1 181 ? -10.487 -5.200 -1.258 1.00 96.44 181 ILE A N 1
ATOM 1435 C CA . ILE A 1 181 ? -9.198 -5.185 -1.971 1.00 96.44 181 ILE A CA 1
ATOM 1436 C C . ILE A 1 181 ? -9.163 -4.009 -2.949 1.00 96.44 181 ILE A C 1
ATOM 1438 O O . ILE A 1 181 ? -10.024 -3.880 -3.82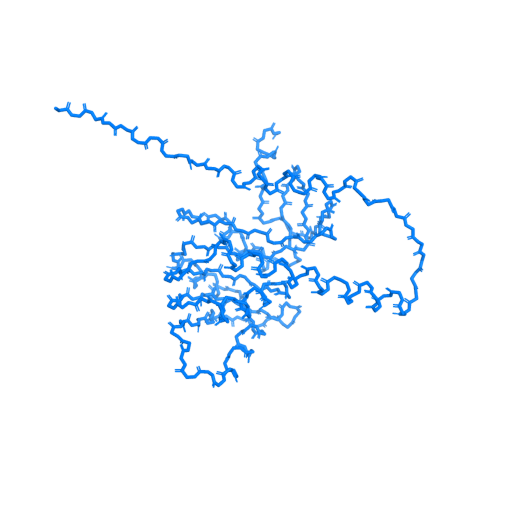1 1.00 96.44 181 ILE A O 1
ATOM 1442 N N . ILE A 1 182 ? -8.135 -3.174 -2.823 1.00 96.88 182 ILE A N 1
ATOM 1443 C CA . ILE A 1 182 ? -7.891 -1.988 -3.639 1.00 96.88 182 ILE A CA 1
ATOM 1444 C C . ILE A 1 182 ? -6.555 -2.162 -4.350 1.00 96.88 182 ILE A C 1
ATOM 1446 O O . ILE A 1 182 ? -5.533 -2.448 -3.728 1.00 96.88 182 ILE A O 1
ATOM 1450 N N . VAL A 1 183 ? -6.556 -1.937 -5.661 1.00 96.31 183 VAL A N 1
ATOM 1451 C CA . VAL A 1 183 ? -5.350 -1.989 -6.489 1.00 96.31 183 VAL A CA 1
ATOM 1452 C C . VAL A 1 183 ? -5.160 -0.631 -7.167 1.00 96.31 183 VAL A C 1
ATOM 1454 O O . VAL A 1 183 ? -5.769 -0.380 -8.209 1.00 96.31 183 VAL A O 1
ATOM 1457 N N . PRO A 1 184 ? -4.382 0.291 -6.568 1.00 93.06 184 PRO A N 1
ATOM 1458 C CA . PRO A 1 184 ? -4.194 1.631 -7.108 1.00 93.06 184 PRO A CA 1
ATOM 1459 C C . PRO A 1 184 ? -3.353 1.578 -8.387 1.00 93.06 184 PRO A C 1
ATOM 1461 O O . PRO A 1 184 ? -2.195 1.161 -8.360 1.00 93.06 184 PRO A O 1
ATOM 1464 N N . ALA A 1 185 ? -3.917 2.044 -9.499 1.00 90.12 185 ALA A N 1
ATOM 1465 C CA . ALA A 1 185 ? -3.239 2.116 -10.788 1.00 90.12 185 ALA A CA 1
ATOM 1466 C C . ALA A 1 185 ? -3.459 3.496 -11.418 1.00 90.12 185 ALA A C 1
ATOM 1468 O O . ALA A 1 185 ? -4.596 3.941 -11.561 1.00 90.12 185 ALA A O 1
ATOM 1469 N N . ASP A 1 186 ? -2.366 4.168 -11.783 1.00 85.88 186 ASP A N 1
ATOM 1470 C CA . ASP A 1 186 ? -2.421 5.336 -12.665 1.00 85.88 186 ASP A CA 1
ATOM 1471 C C . ASP A 1 186 ? -2.530 4.878 -14.133 1.00 85.88 186 ASP A C 1
ATOM 1473 O O . ASP A 1 186 ? -2.291 3.708 -14.459 1.00 85.88 186 ASP A O 1
ATOM 1477 N N . HIS A 1 187 ? -2.893 5.795 -15.032 1.00 85.62 187 HIS A N 1
ATOM 1478 C CA . HIS A 1 187 ? -3.074 5.492 -16.456 1.00 85.62 187 HIS A CA 1
ATOM 1479 C C . HIS A 1 187 ? -1.811 4.869 -17.082 1.00 85.62 187 HIS A C 1
ATOM 1481 O O . HIS A 1 187 ? -1.903 4.023 -17.968 1.00 85.62 187 HIS A O 1
ATOM 1487 N N . SER A 1 188 ? -0.622 5.200 -16.559 1.00 84.19 188 SER A N 1
ATOM 1488 C CA . SER A 1 188 ? 0.654 4.667 -17.043 1.00 84.19 188 SER A CA 1
ATOM 1489 C C . SER A 1 188 ? 0.833 3.165 -16.793 1.00 84.19 188 SER A C 1
ATOM 1491 O O . SER A 1 188 ? 1.764 2.578 -17.351 1.00 84.19 188 SER A O 1
ATOM 1493 N N . LYS A 1 189 ? -0.011 2.543 -15.954 1.00 89.88 189 LYS A N 1
ATOM 1494 C CA . LYS A 1 189 ? 0.008 1.101 -15.650 1.00 89.88 189 LYS A CA 1
ATOM 1495 C C . LYS A 1 189 ? -0.903 0.267 -16.550 1.00 89.88 189 LYS A C 1
ATOM 1497 O O . LYS A 1 189 ? -0.728 -0.951 -16.606 1.00 89.88 189 LYS A O 1
ATOM 1502 N N . LEU A 1 190 ? -1.862 0.892 -17.231 1.00 90.44 190 LEU A N 1
ATOM 1503 C CA . LEU A 1 190 ? -2.855 0.200 -18.052 1.00 90.44 190 LEU A CA 1
ATOM 1504 C C . LEU A 1 190 ? -2.226 -0.363 -19.334 1.00 90.44 190 LEU A C 1
ATOM 1506 O O . LEU A 1 190 ? -1.383 0.275 -19.959 1.00 90.44 190 LEU A O 1
ATOM 1510 N N . GLY A 1 191 ? -2.624 -1.579 -19.711 1.00 90.81 191 GLY A N 1
ATOM 1511 C CA . GLY A 1 191 ? -2.131 -2.274 -20.905 1.00 90.81 191 GLY A CA 1
ATOM 1512 C C . GLY A 1 191 ? -0.709 -2.831 -20.782 1.00 90.81 191 GLY A C 1
ATOM 1513 O O . GLY A 1 191 ? -0.186 -3.365 -21.756 1.00 90.81 191 GLY A O 1
ATOM 1514 N N . LYS A 1 192 ? -0.077 -2.738 -19.605 1.00 91.94 192 LYS A N 1
ATOM 1515 C CA . LYS A 1 192 ? 1.304 -3.188 -19.387 1.00 91.94 192 LYS A CA 1
ATOM 1516 C C . LYS A 1 192 ? 1.359 -4.510 -18.637 1.00 91.94 192 LYS A C 1
ATOM 1518 O O . LYS A 1 192 ? 0.730 -4.664 -17.590 1.00 91.94 192 LYS A O 1
ATOM 1523 N N . SER A 1 193 ? 2.148 -5.443 -19.156 1.00 94.31 193 SER A N 1
ATOM 1524 C CA . SER A 1 193 ? 2.603 -6.618 -18.415 1.00 94.31 193 SER A CA 1
ATOM 1525 C C . SER A 1 193 ? 3.897 -6.326 -17.668 1.00 94.31 193 SER A C 1
ATOM 1527 O O . SER A 1 193 ? 4.590 -5.350 -17.949 1.00 94.31 193 SER A O 1
ATOM 1529 N N . ASP A 1 194 ? 4.241 -7.235 -16.767 1.00 95.31 194 ASP A N 1
ATOM 1530 C CA . ASP A 1 194 ? 5.554 -7.309 -16.144 1.00 95.31 194 ASP A CA 1
ATOM 1531 C C . ASP A 1 194 ? 5.927 -8.779 -15.897 1.00 95.31 194 ASP A C 1
ATOM 1533 O O . ASP A 1 194 ? 5.166 -9.684 -16.251 1.00 95.31 194 ASP A O 1
ATOM 1537 N N . SER A 1 195 ? 7.089 -9.000 -15.295 1.00 95.62 195 SER A N 1
ATOM 1538 C CA . SER A 1 195 ? 7.742 -10.293 -15.111 1.00 95.62 195 SER A CA 1
ATOM 1539 C C . SER A 1 195 ? 6.860 -11.328 -14.409 1.00 95.62 195 SER A C 1
ATOM 1541 O O . SER A 1 195 ? 6.886 -12.498 -14.784 1.00 95.62 195 SER A O 1
ATOM 1543 N N . TYR A 1 196 ? 6.035 -10.915 -13.439 1.00 97.38 196 TYR A N 1
ATOM 1544 C CA . TYR A 1 196 ? 5.204 -11.837 -12.664 1.00 97.38 196 TYR A CA 1
ATOM 1545 C C . TYR A 1 196 ? 3.747 -11.385 -12.577 1.00 97.38 196 TYR A C 1
ATOM 1547 O O . TYR A 1 196 ? 3.451 -10.243 -12.229 1.00 97.38 196 TYR A O 1
ATOM 1555 N N . LEU A 1 197 ? 2.826 -12.315 -12.842 1.00 96.19 197 LEU A N 1
ATOM 1556 C CA . LEU A 1 197 ? 1.389 -12.162 -12.612 1.00 96.19 197 LEU A CA 1
ATOM 1557 C C . LEU A 1 197 ? 1.060 -12.606 -11.178 1.00 96.19 197 LEU A C 1
ATOM 1559 O O . LEU A 1 197 ? 1.367 -13.741 -10.830 1.00 96.19 197 LEU A O 1
ATOM 1563 N N . PHE A 1 198 ? 0.407 -11.754 -10.381 1.00 96.00 198 PHE A N 1
ATOM 1564 C CA . PHE A 1 198 ? 0.019 -12.089 -8.996 1.00 96.00 198 PHE A CA 1
ATOM 1565 C C . PHE A 1 198 ? -1.502 -12.122 -8.768 1.00 96.00 198 PHE A C 1
ATOM 1567 O O . PHE A 1 198 ? -1.985 -12.635 -7.765 1.00 96.00 198 PHE A O 1
ATOM 1574 N N . GLY A 1 199 ? -2.294 -11.554 -9.679 1.00 93.06 199 GLY A N 1
ATOM 1575 C CA . GLY A 1 199 ? -3.743 -11.485 -9.511 1.00 93.06 199 GLY A CA 1
ATOM 1576 C C . GLY A 1 199 ? -4.452 -11.550 -10.849 1.00 93.06 199 GLY A C 1
ATOM 1577 O O . GLY A 1 199 ? -4.295 -10.657 -11.674 1.00 93.06 199 GLY A O 1
ATOM 1578 N N . LYS A 1 200 ? -5.243 -12.598 -11.079 1.00 89.12 200 LYS A N 1
ATOM 1579 C CA . LYS A 1 200 ? -6.061 -12.746 -12.292 1.00 89.12 200 LYS A CA 1
ATOM 1580 C C . LYS A 1 200 ? -7.338 -11.912 -12.186 1.00 89.12 200 LYS A C 1
ATOM 1582 O O . LYS A 1 200 ? -8.024 -11.964 -11.165 1.00 89.12 200 LYS A O 1
ATOM 1587 N N . THR A 1 201 ? -7.700 -11.184 -13.244 1.00 76.19 201 THR A N 1
ATOM 1588 C CA . THR A 1 201 ? -9.018 -10.529 -13.318 1.00 76.19 201 THR A CA 1
ATOM 1589 C C . THR A 1 201 ? -10.112 -11.558 -13.621 1.00 76.19 201 THR A C 1
ATOM 1591 O O . THR A 1 201 ? -9.863 -12.575 -14.267 1.00 76.19 201 THR A O 1
ATOM 1594 N N . ALA A 1 202 ? -11.353 -11.298 -13.198 1.00 63.28 202 ALA A N 1
ATOM 1595 C CA . ALA A 1 202 ? -12.487 -12.197 -13.451 1.00 63.28 202 ALA A CA 1
ATOM 1596 C C . ALA A 1 202 ? -12.754 -12.453 -14.954 1.00 63.28 202 ALA A C 1
ATOM 1598 O O . ALA A 1 202 ? -13.263 -13.511 -15.303 1.00 63.28 202 ALA A O 1
ATOM 1599 N N . LEU A 1 203 ? -12.345 -11.537 -15.841 1.00 52.19 203 LEU A N 1
ATOM 1600 C CA . LEU A 1 203 ? -12.408 -11.700 -17.303 1.00 52.19 203 LEU A CA 1
ATOM 1601 C C . LEU A 1 203 ? -11.515 -12.839 -17.831 1.00 52.19 203 LEU A C 1
ATOM 1603 O O . LEU A 1 203 ? -11.811 -13.395 -18.879 1.00 52.19 203 LEU A O 1
ATOM 1607 N N . SER A 1 204 ? -10.462 -13.210 -17.098 1.00 48.12 204 SER A N 1
ATOM 1608 C CA . SER A 1 204 ? -9.546 -14.304 -17.458 1.00 48.12 204 SER A CA 1
ATOM 1609 C C . SER A 1 204 ? -10.001 -15.692 -16.984 1.00 48.12 204 SER A C 1
ATOM 1611 O O . SER A 1 204 ? -9.319 -16.674 -17.251 1.00 48.12 204 SER A O 1
ATOM 1613 N N . ARG A 1 205 ? -11.115 -15.789 -16.237 1.00 43.94 205 ARG A N 1
ATOM 1614 C CA . ARG A 1 205 ? -11.636 -17.068 -15.709 1.00 43.94 205 ARG A CA 1
ATOM 1615 C C . ARG A 1 205 ? -12.588 -17.794 -16.669 1.00 43.94 205 ARG A C 1
ATOM 1617 O O . ARG A 1 205 ? -12.980 -18.911 -16.362 1.00 43.94 205 ARG A O 1
ATOM 1624 N N . ASN A 1 206 ? -12.937 -17.166 -17.794 1.00 37.69 206 ASN A N 1
ATOM 1625 C CA . ASN A 1 206 ? -13.867 -17.689 -18.804 1.00 37.69 206 ASN A CA 1
ATOM 1626 C C . ASN A 1 206 ? -13.185 -17.972 -20.160 1.00 37.69 206 ASN A C 1
ATOM 1628 O O . ASN A 1 206 ? -13.860 -17.968 -21.188 1.00 37.69 206 ASN A O 1
ATOM 1632 N N . LEU A 1 207 ? -11.862 -18.164 -20.166 1.00 38.81 207 LEU A N 1
ATOM 1633 C CA . LEU A 1 207 ? -11.089 -18.647 -21.315 1.00 38.81 207 LEU A CA 1
ATOM 1634 C C . LEU A 1 207 ? -10.416 -19.967 -20.949 1.00 38.81 207 LEU A C 1
ATOM 1636 O O . LEU A 1 207 ? -9.871 -20.032 -19.821 1.00 38.81 207 LEU A O 1
#

Sequence (207 aa):
MTDHLHGGKKRNHIQEALRVARNAAEEVRLGPEAGEEYINIKEGQRNIEKRRLADHIARKYVNNLDAVAIDAGSTLQLIVERMMETKKFLSILTNNMTAFRRDSKRKTPESSNEFILTGGKYVALFDALLGNETFNSFQLFHPTVVIIGVSGLIPQKGFFCHGNDEKNVKELLFQKKDCTIIVPADHSKLGKSDSYLFGKTALSRNL